Protein 3OOV (pdb70)

Organism: Geobacter sulfurreducens (strain ATCC 51573 / DSM 12127 / PCA) (NCBI:txid243231)

Secondary structure (DSSP, 8-state):
-HHHHHHH---HHHHHHHHHHIIIIIT--SEEEE---TTSSEEE--EEES-SS---TT-EEESSGGGHHHHHHHHHT------GGGS-GGGS--TTGGG-GGG--SS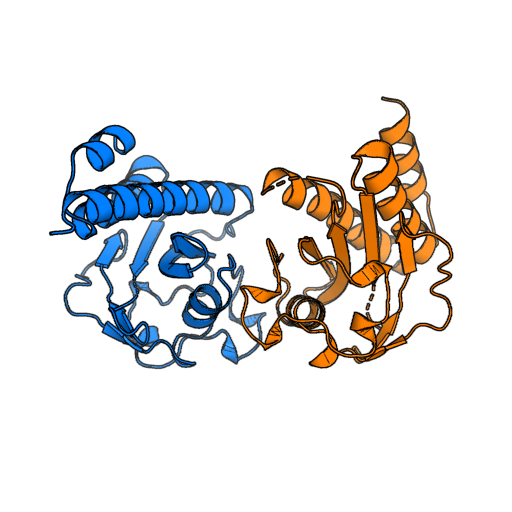-EEEEEEETTEEEEEEEEE-TTSSS---HHHHHHHHHHHHHHHHHHHHHHHHH--/-HHHHHHHHHHHH---HHHHHHHHHHIIIIIT--SEEEE---TTSSEEE--EEET--S---TT-EEE-SGGGHHHHHHHHH-------GGGS-TTTS--TTGGG-GGG--SS-EEEEEEETTEEEEEEEEE-S---HHHHHHHHHHHHHHHHHHHHHHH-

Foldseek 3Di:
DLLVVLVVDLDLLVNVQSLQCCCCVPVPFQWKWKWADPVRQKIQTRYIPNDPPDDSPPPIGGLDLLQQVQNVCQVVQDKDAQFQVVDDPSNDHHPPQCVDPSNPARAWIKGFLDAPRHGPIIIITHNRVDNDHDDPVNVVVSVVSSVSSRVSVVVSCVVPPD/DVLLVVLVVCLVPDLDLLVNVQSLQVCCCVVVNFQWKWKWADPVRQWIFTSDTHNDPPDDRPPDIDGLDLLQQVQNVCQVPQDKDADFQVVDDPSRDRHPPQCVDPSNPARDWIWGFLDDPRGRRMIITTHRSPDDDVSNVVSNVSSPSSNVSVVVSVVD

Sequence (322 aa):
QISSRIQKSIDVDEVLRLCAEGLHDVLGYERVNILADTARTSLSFVAAVGTADFNPAGVVLPLDQRGGVITKCFTDRQVYIDDVSAYPTDFRLQSPYDAIRALRSKSFVICPIVVKGEAIGVFAVDNRSSRRSLNDTDVDTIKLFADQASSAIVRINLLKAISNAFHQISSRIQKSIDVDEVLRLCAEGLHDVLGYERVNILADTARTSLSFVAAVGTADFNPAGVVLPLDQRGGVITKCFTDRQVYIDDVSAYPTDFRLQSPYDAIRALRSKSFVICPIVVKGEAIGVFAVDNRSSNDTDVDTIKLFADQASSAIVRINLL

InterPro domains:
  IPR003018 GAF domain [PF01590] (134-278)
  IPR003018 GAF domain [SM00065] (134-288)
  IPR004089 Methyl-accepting chemotaxis protein (MCP) signalling domain [PF00015] (395-577)
  IPR004089 Methyl-accepting chemotaxis protein (MCP) signalling domain [PS50111] (339-575)
  IPR004089 Methyl-accepting chemotaxis protein (MCP) signalling domain [SM00283] (349-610)
  IPR029016 GAF-like domain superfamily [G3DSA:3.30.450.40] (120-287)

Structure (mmCIF, N/CA/C/O backbone):
data_3OOV
#
_entry.id   3OOV
#
_cell.length_a   60.132
_cell.length_b   60.132
_cell.length_c   363.131
_cell.angle_alpha   90.00
_cell.angle_beta   90.00
_cell.angle_gamma   120.00
#
_symmetry.space_group_name_H-M   'P 61 2 2'
#
loop_
_entity.id
_entity.type
_entity.pdbx_description
1 polymer 'Methyl-accepting chemotaxis protein, putative'
2 non-polymer GLYCEROL
3 water water
#
loop_
_atom_site.group_PDB
_atom_site.id
_atom_site.type_symbol
_atom_site.label_atom_id
_atom_site.label_alt_id
_atom_site.label_comp_id
_atom_site.label_asym_id
_atom_site.label_entity_id
_atom_site.label_seq_id
_atom_site.pdbx_PDB_ins_code
_atom_site.Cartn_x
_atom_site.Cartn_y
_atom_site.Cartn_z
_atom_site.occupancy
_atom_site.B_iso_or_equiv
_atom_site.auth_seq_id
_atom_site.auth_comp_id
_atom_site.auth_asym_id
_atom_site.auth_atom_id
_atom_site.pdbx_PDB_model_num
ATOM 1 N N . GLN A 1 6 ? 16.151 18.550 13.075 1.00 60.76 3 GLN A N 1
ATOM 2 C CA . GLN A 1 6 ? 16.931 18.336 11.815 1.00 60.01 3 GLN A CA 1
ATOM 3 C C . GLN A 1 6 ? 16.274 19.135 10.662 1.00 59.82 3 GLN A C 1
ATOM 4 O O . GLN A 1 6 ? 16.594 18.980 9.472 1.00 60.13 3 GLN A O 1
ATOM 10 N N . ILE A 1 7 ? 15.375 20.038 11.030 1.00 58.99 4 ILE A N 1
ATOM 11 C CA . ILE A 1 7 ? 14.510 20.690 10.043 1.00 57.91 4 ILE A CA 1
ATOM 12 C C . ILE A 1 7 ? 15.108 21.891 9.277 1.00 56.49 4 ILE A C 1
ATOM 13 O O . ILE A 1 7 ? 14.530 22.317 8.281 1.00 56.42 4 ILE A O 1
ATOM 18 N N . SER A 1 8 ? 16.217 22.464 9.740 1.00 54.65 5 SER A N 1
ATOM 19 C CA . SER A 1 8 ? 16.853 23.542 8.972 1.00 53.02 5 SER A CA 1
ATOM 20 C C . SER A 1 8 ? 17.462 22.892 7.726 1.00 52.13 5 SER A C 1
ATOM 21 O O . SER A 1 8 ? 17.432 23.446 6.594 1.00 51.53 5 SER A O 1
ATOM 24 N N . SER A 1 9 ? 17.980 21.689 7.968 1.00 50.40 6 SER A N 1
ATOM 25 C CA . SER A 1 9 ? 18.530 20.824 6.945 1.00 48.94 6 SER A CA 1
ATOM 26 C C . SER A 1 9 ? 17.463 20.411 5.891 1.00 46.69 6 SER A C 1
ATOM 27 O O . SER A 1 9 ? 17.730 20.449 4.688 1.00 47.29 6 SER A O 1
ATOM 30 N N . ARG A 1 10 ? 16.270 20.048 6.335 1.00 43.44 7 ARG A N 1
ATOM 31 C CA . ARG A 1 10 ? 15.226 19.586 5.414 1.00 41.55 7 ARG A CA 1
ATOM 32 C C . ARG A 1 10 ? 14.551 20.707 4.606 1.00 38.54 7 ARG A C 1
ATOM 33 O O . ARG A 1 10 ? 14.081 20.499 3.494 1.00 35.93 7 ARG A O 1
ATOM 41 N N . ILE A 1 11 ? 14.522 21.898 5.193 1.00 36.59 8 ILE A N 1
ATOM 42 C CA . ILE A 1 11 ? 13.983 23.074 4.524 1.00 35.14 8 ILE A CA 1
ATOM 43 C C . ILE A 1 11 ? 14.852 23.281 3.272 1.00 34.43 8 ILE A C 1
ATOM 44 O O . ILE A 1 11 ? 14.365 23.269 2.138 1.00 32.71 8 ILE A O 1
ATOM 49 N N . GLN A 1 12 ? 16.149 23.390 3.543 1.00 34.82 9 GLN A N 1
ATOM 50 C CA . GLN A 1 12 ? 17.241 23.492 2.607 1.00 35.65 9 GLN 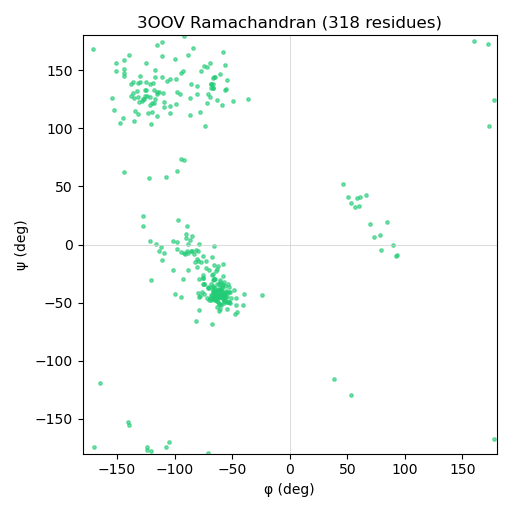A CA 1
ATOM 51 C C . GLN A 1 12 ? 17.069 22.590 1.379 1.00 34.16 9 GLN A C 1
ATOM 52 O O . GLN A 1 12 ? 17.265 23.020 0.247 1.00 33.19 9 GLN A O 1
ATOM 58 N N . LYS A 1 13 ? 16.629 21.361 1.612 1.00 33.22 10 LYS A N 1
ATOM 59 C CA . LYS A 1 13 ? 16.485 20.337 0.552 1.00 32.24 10 LYS A CA 1
ATOM 60 C C . LYS A 1 13 ? 15.231 20.477 -0.297 1.00 30.44 10 LYS A C 1
ATOM 61 O O . LYS A 1 13 ? 15.113 19.865 -1.347 1.00 30.59 10 LYS A O 1
ATOM 67 N N . SER A 1 14 ? 14.276 21.285 0.145 1.00 28.94 11 SER A N 1
ATOM 68 C CA . SER A 1 14 ? 13.007 21.399 -0.573 1.00 27.77 11 SER A CA 1
ATOM 69 C C . SER A 1 14 ? 13.010 22.545 -1.584 1.00 26.53 11 SER A C 1
ATOM 70 O O . SER A 1 14 ? 13.663 23.557 -1.366 1.00 27.66 11 SER A O 1
ATOM 73 N N . ILE A 1 15 ? 12.256 22.375 -2.654 1.00 25.62 12 ILE A N 1
ATOM 74 C CA . ILE A 1 15 ? 12.038 23.417 -3.646 1.00 26.99 12 ILE A CA 1
ATOM 75 C C . ILE A 1 15 ? 10.490 23.599 -3.861 1.00 27.95 12 ILE A C 1
ATOM 76 O O . ILE A 1 15 ? 10.039 24.063 -4.904 1.00 27.84 12 ILE A O 1
ATOM 81 N N . ASP A 1 16 ? 9.707 23.226 -2.832 1.00 28.21 13 ASP A N 1
ATOM 82 C CA . ASP A 1 16 ? 8.242 23.387 -2.798 1.00 28.52 13 ASP A CA 1
ATOM 83 C C . ASP A 1 16 ? 7.913 24.297 -1.565 1.00 26.94 13 ASP A C 1
ATOM 84 O O . ASP A 1 16 ? 7.969 23.840 -0.387 1.00 26.82 13 ASP A O 1
ATOM 89 N N . VAL A 1 17 ? 7.595 25.565 -1.844 1.00 24.71 14 VAL A N 1
ATOM 90 C CA . VAL A 1 17 ? 7.223 26.573 -0.823 1.00 21.55 14 VAL A CA 1
ATOM 91 C C . VAL A 1 17 ? 6.303 26.006 0.299 1.00 21.44 14 VAL A C 1
ATOM 92 O O . VAL A 1 17 ? 6.644 26.086 1.472 1.00 21.07 14 VAL A O 1
ATOM 96 N N . ASP A 1 18 ? 5.220 25.363 -0.071 1.00 20.58 15 ASP A N 1
ATOM 97 C CA . ASP A 1 18 ? 4.259 24.871 0.897 1.00 22.51 15 ASP A CA 1
ATOM 98 C C . ASP A 1 18 ? 4.863 23.802 1.770 1.00 23.99 15 ASP A C 1
ATOM 99 O O . ASP A 1 18 ? 4.566 23.716 2.992 1.00 23.98 15 ASP A O 1
ATOM 104 N N . GLU A 1 19 ? 5.710 22.959 1.156 1.00 24.44 16 GLU A N 1
ATOM 105 C CA . GLU A 1 19 ? 6.415 21.954 1.937 1.00 25.47 16 GLU A CA 1
ATOM 106 C C . GLU A 1 19 ? 7.337 22.607 2.984 1.00 24.00 16 GLU A C 1
ATOM 107 O O . GLU A 1 19 ? 7.444 22.136 4.113 1.00 23.76 16 GLU A O 1
ATOM 113 N N . VAL A 1 20 ? 7.992 23.695 2.601 1.00 22.68 17 VAL A N 1
ATOM 114 C CA . VAL A 1 20 ? 8.885 24.389 3.488 1.00 22.49 17 VAL A CA 1
ATOM 115 C C . VAL A 1 20 ? 8.081 25.003 4.646 1.00 22.56 17 VAL A C 1
ATOM 116 O O . VAL A 1 20 ? 8.564 25.075 5.771 1.00 23.82 17 VAL A O 1
ATOM 120 N N . LEU A 1 21 ? 6.878 25.469 4.339 1.00 21.55 18 LEU A N 1
ATOM 121 C CA . LEU A 1 21 ? 5.994 26.055 5.321 1.00 21.92 18 LEU A CA 1
ATOM 122 C C . LEU A 1 21 ? 5.512 24.932 6.262 1.00 22.14 18 LEU A C 1
ATOM 123 O O . LEU A 1 21 ? 5.607 25.088 7.473 1.00 20.51 18 LEU A O 1
ATOM 128 N N . ARG A 1 22 ? 5.110 23.795 5.698 1.00 22.05 19 ARG A N 1
ATOM 129 C CA . ARG A 1 22 ? 4.707 22.692 6.536 1.00 25.51 19 ARG A CA 1
ATOM 130 C C . ARG A 1 22 ? 5.816 22.253 7.525 1.00 25.75 19 ARG A C 1
ATOM 131 O O . ARG A 1 22 ? 5.564 22.106 8.731 1.00 26.01 19 ARG A O 1
ATOM 139 N N . LEU A 1 23 ? 7.040 22.166 7.039 1.00 26.31 20 LEU A N 1
ATOM 140 C CA . LEU A 1 23 ? 8.208 21.808 7.857 1.00 26.00 20 LEU A CA 1
ATOM 141 C C . LEU A 1 23 ? 8.561 22.847 8.892 1.00 25.62 20 LEU A C 1
ATOM 142 O O . LEU A 1 23 ? 8.983 22.499 10.025 1.00 25.74 20 LEU A O 1
ATOM 147 N N . CYS A 1 24 ? 8.425 24.128 8.534 1.00 23.66 21 CYS A N 1
ATOM 148 C CA . CYS A 1 24 ? 8.516 25.154 9.557 1.00 22.88 21 CYS A CA 1
ATOM 149 C C . CYS A 1 24 ? 7.494 24.951 10.692 1.00 21.48 21 CYS A C 1
ATOM 150 O O . CYS A 1 24 ? 7.815 25.189 11.870 1.00 21.59 21 CYS A O 1
ATOM 153 N N . ALA A 1 25 ? 6.275 24.593 10.338 1.00 19.03 22 ALA A N 1
ATOM 154 C CA . ALA A 1 25 ? 5.214 24.499 11.310 1.00 21.07 22 ALA A CA 1
ATOM 155 C C . ALA A 1 25 ? 5.466 23.213 12.140 1.00 22.68 22 ALA A C 1
ATOM 156 O O . ALA A 1 25 ? 5.399 23.224 13.376 1.00 22.53 22 ALA A O 1
ATOM 158 N N . GLU A 1 26 ? 5.834 22.122 11.458 1.00 24.65 23 GLU A N 1
ATOM 159 C CA . GLU A 1 26 ? 6.352 20.914 12.133 1.00 26.01 23 GLU A CA 1
ATOM 160 C C . GLU A 1 26 ? 7.392 21.190 13.157 1.00 25.08 23 GLU A C 1
ATOM 161 O O . GLU A 1 26 ? 7.215 20.802 14.311 1.00 26.37 23 GLU A O 1
ATOM 167 N N . GLY A 1 27 ? 8.426 21.933 12.792 1.00 24.66 24 GLY A N 1
ATOM 168 C CA . GLY A 1 27 ? 9.539 22.173 13.703 1.00 23.46 24 GLY A CA 1
ATOM 169 C C . GLY A 1 27 ? 9.103 22.938 14.934 1.00 24.10 24 GLY A C 1
ATOM 170 O O . GLY A 1 27 ? 9.495 22.580 16.084 1.00 24.33 24 GLY A O 1
ATOM 171 N N . LEU A 1 28 ? 8.296 23.984 14.723 1.00 21.49 25 LEU A N 1
ATOM 172 C CA . LEU A 1 28 ? 7.856 24.833 15.824 1.00 21.69 25 LEU A CA 1
ATOM 173 C C . LEU A 1 28 ? 7.027 24.014 16.781 1.00 22.07 25 LEU A C 1
ATOM 174 O O . LEU A 1 28 ? 7.133 24.239 17.976 1.00 22.44 25 LEU A O 1
ATOM 179 N N . HIS A 1 29 ? 6.193 23.125 16.233 1.00 21.50 26 HIS A N 1
ATOM 180 C CA . HIS A 1 29 ? 5.215 22.362 16.995 1.00 22.86 26 HIS A CA 1
ATOM 181 C C . HIS A 1 29 ? 5.899 21.149 17.652 1.00 23.63 26 HIS A C 1
ATOM 182 O O . HIS A 1 29 ? 5.987 21.099 18.885 1.00 22.95 26 HIS A O 1
ATOM 189 N N . ASP A 1 30 ? 6.375 20.217 16.812 1.00 23.69 27 ASP A N 1
ATOM 190 C CA . ASP A 1 30 ? 7.003 18.953 17.231 1.00 25.49 27 ASP A CA 1
ATOM 191 C C . ASP A 1 30 ? 8.274 19.120 18.026 1.00 25.27 27 ASP A C 1
ATOM 192 O O . ASP A 1 30 ? 8.505 18.376 18.948 1.00 26.41 27 ASP A O 1
ATOM 197 N N . VAL A 1 31 ? 9.116 20.071 17.657 1.00 25.75 28 VAL A N 1
ATOM 198 C CA . VAL A 1 31 ? 10.410 20.211 18.303 1.00 25.49 28 VAL A CA 1
ATOM 199 C C . VAL A 1 31 ? 10.337 21.204 19.422 1.00 26.01 28 VAL A C 1
ATOM 200 O O . VAL A 1 31 ? 10.808 20.942 20.516 1.00 28.22 28 VAL A O 1
ATOM 204 N N . LEU A 1 32 ? 9.707 22.344 19.194 1.00 25.77 29 LEU A N 1
ATOM 205 C CA . LEU A 1 32 ? 9.719 23.416 20.206 1.00 24.54 29 LEU A CA 1
ATOM 206 C C . LEU A 1 32 ? 8.451 23.408 21.053 1.00 23.01 29 LEU A C 1
ATOM 207 O O . LEU A 1 32 ? 8.295 24.215 21.965 1.00 24.42 29 LEU A O 1
ATOM 212 N N . GLY A 1 33 ? 7.518 22.546 20.756 1.00 21.12 30 GLY A N 1
ATOM 213 C CA . GLY A 1 33 ? 6.379 22.458 21.688 1.00 20.89 30 GLY A CA 1
ATOM 214 C C . GLY A 1 33 ? 5.308 23.552 21.594 1.00 20.96 30 GLY A C 1
ATOM 215 O O . GLY A 1 33 ? 4.375 23.552 22.430 1.00 21.73 30 GLY A O 1
ATOM 216 N N . TYR A 1 34 ? 5.352 24.448 20.583 1.00 17.89 31 TYR A N 1
ATOM 217 C CA . TYR A 1 34 ? 4.149 25.362 20.380 1.00 15.59 31 TYR A CA 1
ATOM 218 C C . TYR A 1 34 ? 2.990 24.536 19.948 1.00 15.10 31 TYR A C 1
ATOM 219 O O . TYR A 1 34 ? 3.110 23.704 19.040 1.00 15.72 31 TYR A O 1
ATOM 228 N N . GLU A 1 35 ? 1.849 24.795 20.545 1.00 13.73 32 GLU A N 1
ATOM 229 C CA . GLU A 1 35 ? 0.715 23.910 20.452 1.00 14.23 32 GLU A CA 1
ATOM 230 C C . GLU A 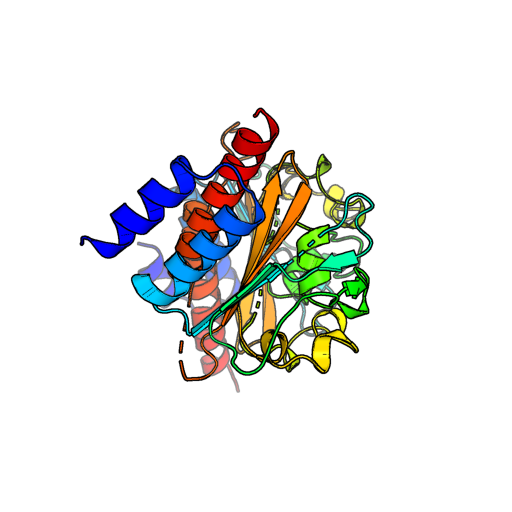1 35 ? -0.024 24.052 19.084 1.00 14.24 32 GLU A C 1
ATOM 231 O O . GLU A 1 35 ? -0.394 23.063 18.495 1.00 15.73 32 GLU A O 1
ATOM 237 N N . ARG A 1 36 ? -0.255 25.280 18.608 1.00 12.21 33 ARG A N 1
ATOM 238 C CA . ARG A 1 36 ? -0.925 25.537 17.347 1.00 12.94 33 ARG A CA 1
ATOM 239 C C . ARG A 1 36 ? -0.070 26.477 16.501 1.00 12.44 33 ARG A C 1
ATOM 240 O O . ARG A 1 36 ? 0.349 27.533 16.978 1.00 14.36 33 ARG A O 1
ATOM 248 N N . VAL A 1 37 ? 0.246 26.058 15.286 1.00 12.29 34 VAL A N 1
ATOM 249 C CA . VAL A 1 37 ? 1.099 26.811 14.392 1.00 12.48 34 VAL A CA 1
ATOM 250 C C . VAL A 1 37 ? 0.379 26.840 13.066 1.00 12.81 34 VAL A C 1
ATOM 251 O O . VAL A 1 37 ? 0.166 25.786 12.419 1.00 12.90 34 VAL A O 1
ATOM 255 N N . ASN A 1 38 ? -0.042 28.046 12.734 1.00 10.54 35 ASN A N 1
ATOM 256 C CA . ASN A 1 38 ? -0.847 28.293 11.543 1.00 12.66 35 ASN A CA 1
ATOM 257 C C . ASN A 1 38 ? -0.030 29.168 10.581 1.00 12.83 35 ASN A C 1
ATOM 258 O O . ASN A 1 38 ? 0.628 30.163 10.996 1.00 14.69 35 ASN A O 1
ATOM 263 N N . ILE A 1 39 ? 0.022 28.753 9.326 1.00 12.31 36 ILE A N 1
ATOM 264 C CA . ILE A 1 39 ? 0.740 29.562 8.330 1.00 12.17 36 ILE A CA 1
ATOM 265 C C . ILE A 1 39 ? -0.148 29.834 7.114 1.00 12.87 36 ILE A C 1
ATOM 266 O O . ILE A 1 39 ? -0.673 28.908 6.507 1.00 12.44 36 ILE A O 1
ATOM 271 N N . LEU A 1 40 ? -0.334 31.114 6.802 1.00 12.73 37 LEU A N 1
ATOM 272 C CA . LEU A 1 40 ? -1.214 31.567 5.727 1.00 13.35 37 LEU A CA 1
ATOM 273 C C . LEU A 1 40 ? -0.397 32.423 4.785 1.00 14.11 37 LEU A C 1
ATOM 274 O O . LEU A 1 40 ? 0.433 33.233 5.258 1.00 15.51 37 LEU A O 1
ATOM 287 N N . ALA A 1 42 ? -0.406 35.021 1.311 1.00 12.16 39 ALA A N 1
ATOM 288 C CA . ALA A 1 42 ? -1.227 35.902 0.444 1.00 13.10 39 ALA A CA 1
ATOM 289 C C . ALA A 1 42 ? -1.292 35.365 -0.987 1.00 13.33 39 ALA A C 1
ATOM 290 O O . ALA A 1 42 ? -0.291 34.774 -1.498 1.00 12.75 39 ALA A O 1
ATOM 292 N N . ASP A 1 43 ? -2.422 35.524 -1.648 1.00 14.87 40 ASP A N 1
ATOM 293 C CA . ASP A 1 43 ? -2.438 35.206 -3.104 1.00 15.66 40 ASP A CA 1
ATOM 294 C C . ASP A 1 43 ? -1.632 36.297 -3.849 1.00 17.7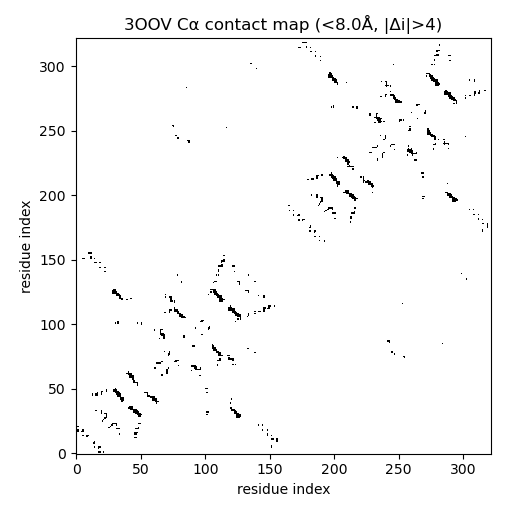0 40 ASP A C 1
ATOM 295 O O . ASP A 1 43 ? -1.067 37.234 -3.201 1.00 16.64 40 ASP A O 1
ATOM 300 N N . THR A 1 44 ? -1.566 36.159 -5.183 1.00 17.58 41 THR A N 1
ATOM 301 C CA . THR A 1 44 ? -0.750 37.040 -5.982 1.00 18.41 41 THR A CA 1
ATOM 302 C C . THR A 1 44 ? -1.264 38.484 -5.970 1.00 17.93 41 THR A C 1
ATOM 303 O O . THR A 1 44 ? -0.479 39.395 -5.981 1.00 20.90 41 THR A O 1
ATOM 307 N N . ALA A 1 45 ? -2.552 38.670 -5.839 1.00 18.25 42 ALA A N 1
ATOM 308 C CA . ALA A 1 45 ? -3.133 39.993 -5.739 1.00 19.65 42 ALA A CA 1
ATOM 309 C C . ALA A 1 45 ? -3.007 40.542 -4.322 1.00 19.73 42 ALA A C 1
ATOM 310 O O . ALA A 1 45 ? -3.283 41.720 -4.109 1.00 19.41 42 ALA A O 1
ATOM 312 N N . ARG A 1 46 ? -2.649 39.685 -3.357 1.00 18.93 43 ARG A N 1
ATOM 313 C CA . ARG A 1 46 ? -2.511 40.120 -1.963 1.00 19.77 43 ARG A CA 1
ATOM 314 C C . ARG A 1 46 ? -3.795 40.684 -1.383 1.00 18.92 43 ARG A C 1
ATOM 315 O O . ARG A 1 46 ? -3.771 41.582 -0.565 1.00 20.05 43 ARG A O 1
ATOM 323 N N . THR A 1 47 ? -4.917 40.163 -1.810 1.00 19.73 44 THR A N 1
ATOM 324 C CA . THR A 1 47 ? -6.185 40.499 -1.184 1.00 20.34 44 THR A CA 1
ATOM 325 C C . THR A 1 47 ? -6.845 39.310 -0.540 1.00 19.86 44 THR A C 1
ATOM 326 O O . THR A 1 47 ? -7.961 39.423 -0.042 1.00 19.52 44 THR A O 1
ATOM 330 N N . SER A 1 48 ? -6.208 38.141 -0.607 1.00 18.65 45 SER A N 1
ATOM 331 C CA . SER A 1 48 ? -6.636 37.011 0.234 1.00 17.77 45 SER A CA 1
ATOM 332 C C . SER A 1 48 ? -5.439 36.270 0.785 1.00 16.14 45 SER A C 1
ATOM 333 O O . SER A 1 48 ? -4.357 36.279 0.187 1.00 14.98 45 SER A O 1
ATOM 336 N N . LEU A 1 49 ? -5.693 35.463 1.812 1.00 15.50 46 LEU A N 1
ATOM 337 C CA . LEU A 1 49 ? -4.714 34.541 2.365 1.00 13.69 46 LEU A CA 1
ATOM 338 C C . LEU A 1 49 ? -5.151 33.086 2.179 1.00 13.89 46 LEU A C 1
ATOM 339 O O . LEU A 1 49 ? -6.229 32.721 2.606 1.00 11.99 46 LEU A O 1
ATOM 344 N N . SER A 1 50 ? -4.292 32.239 1.648 1.00 12.79 47 SER A N 1
ATOM 345 C CA . SER A 1 50 ? -4.665 30.886 1.633 1.00 15.50 47 SER A CA 1
ATOM 346 C C . SER A 1 50 ? -3.990 30.127 2.823 1.00 15.43 47 SER A C 1
ATOM 347 O O . SER A 1 50 ? -2.888 30.452 3.288 1.00 14.22 47 SER A O 1
ATOM 350 N N . PHE A 1 51 ? -4.733 29.205 3.402 1.00 14.94 48 PHE A N 1
ATOM 351 C CA . PHE A 1 51 ? -4.292 28.564 4.620 1.00 14.35 48 PHE A CA 1
ATOM 352 C C . PHE A 1 51 ? -3.409 27.380 4.184 1.00 14.25 48 PHE A C 1
ATOM 353 O O . PHE A 1 51 ? -3.911 26.444 3.626 1.00 14.30 48 PHE A O 1
ATOM 361 N N . VAL A 1 52 ? -2.115 27.431 4.442 1.00 15.12 49 VAL A N 1
ATOM 362 C CA . VAL A 1 52 ? -1.140 26.468 3.902 1.00 16.98 49 VAL A CA 1
ATOM 363 C C . VAL A 1 52 ? -0.729 25.355 4.880 1.00 18.14 49 VAL A C 1
ATOM 364 O O . VAL A 1 52 ? -0.631 24.160 4.500 1.00 18.67 49 VAL A O 1
ATOM 368 N N . ALA A 1 53 ? -0.491 25.735 6.138 1.00 17.88 50 ALA A N 1
ATOM 369 C CA . ALA A 1 53 ? -0.122 24.799 7.191 1.00 17.61 50 ALA A CA 1
ATOM 370 C C . ALA A 1 53 ? -0.878 25.107 8.464 1.00 19.29 50 ALA A C 1
ATOM 371 O O . ALA A 1 53 ? -1.131 26.264 8.803 1.00 18.97 50 ALA A O 1
ATOM 373 N N . ALA A 1 54 ? -1.301 24.031 9.134 1.00 20.54 51 ALA A N 1
ATOM 374 C CA . ALA A 1 54 ? -1.991 24.073 10.429 1.00 21.47 51 ALA A CA 1
ATOM 375 C C . ALA A 1 54 ? -1.489 22.861 11.146 1.00 22.55 51 ALA A C 1
ATOM 376 O O . ALA A 1 54 ? -1.721 21.732 10.729 1.00 26.19 51 ALA A O 1
ATOM 378 N N . VAL A 1 55 ? -0.681 23.069 12.141 1.00 21.87 52 VAL A N 1
ATOM 379 C CA . VAL A 1 55 ? -0.273 21.968 12.961 1.00 21.11 52 VAL A CA 1
ATOM 380 C C . VAL A 1 55 ? -0.939 22.198 14.343 1.00 19.07 52 VAL A C 1
ATOM 381 O O . VAL A 1 55 ? -1.159 23.370 14.792 1.00 17.78 52 VAL A O 1
ATOM 385 N N . GLY A 1 56 ? -1.336 21.104 14.982 1.00 17.05 53 GLY A N 1
ATOM 386 C CA . GLY A 1 56 ? -1.879 21.146 16.339 1.00 15.55 53 GLY A CA 1
ATOM 387 C C . GLY A 1 56 ? -3.387 21.252 16.427 1.00 15.23 53 GLY A C 1
ATOM 388 O O . GLY A 1 56 ? -3.956 21.141 17.527 1.00 15.11 53 GLY A O 1
ATOM 389 N N . THR A 1 57 ? -4.051 21.488 15.300 1.00 14.42 54 THR A N 1
ATOM 390 C CA . THR A 1 57 ? -5.516 21.555 15.301 1.00 15.74 54 THR A CA 1
ATOM 391 C C . THR A 1 57 ? -5.988 20.245 14.707 1.00 17.64 54 THR A C 1
ATOM 392 O O . THR A 1 57 ? -5.709 19.959 13.525 1.00 16.62 54 THR A O 1
ATOM 396 N N . ALA A 1 58 ? -6.646 19.428 15.538 1.00 19.07 55 ALA A N 1
ATOM 397 C CA . ALA A 1 58 ? -7.104 18.085 15.078 1.00 20.94 55 ALA A CA 1
ATOM 398 C C . ALA A 1 58 ? -8.276 18.218 14.111 1.00 20.82 55 ALA A C 1
ATOM 399 O O . ALA A 1 58 ? -9.091 19.153 14.239 1.00 22.84 55 ALA A O 1
ATOM 401 N N . ASP A 1 59 ? -8.418 17.239 13.225 1.00 22.01 56 ASP A N 1
ATOM 402 C CA . ASP A 1 59 ? -9.639 17.098 12.378 1.00 22.47 56 ASP A CA 1
ATOM 403 C C . ASP A 1 59 ? -9.737 18.308 11.399 1.00 22.37 56 ASP A C 1
ATOM 404 O O . ASP A 1 59 ? -10.811 18.886 11.180 1.00 22.11 56 ASP A O 1
ATOM 409 N N . PHE A 1 60 ? -8.606 18.681 10.825 1.00 22.09 57 PHE A N 1
ATOM 410 C CA . PHE A 1 60 ? -8.537 19.896 10.023 1.00 23.94 57 PHE A CA 1
ATOM 411 C C . PHE A 1 60 ? -7.431 19.782 9.014 1.00 23.34 57 PHE A C 1
ATOM 412 O O . PHE A 1 60 ? -6.289 19.477 9.314 1.00 24.20 57 PHE A O 1
ATOM 420 N N . ASN A 1 61 ? -7.824 20.001 7.798 1.00 23.79 58 ASN A N 1
ATOM 421 C CA . ASN A 1 61 ? -6.899 20.087 6.709 1.00 25.47 58 ASN A CA 1
ATOM 422 C C . ASN A 1 61 ? -7.186 21.479 6.171 1.00 24.07 58 ASN A C 1
ATOM 423 O O . ASN A 1 61 ? -8.354 21.751 5.806 1.00 22.85 58 ASN A O 1
ATOM 428 N N . PRO A 1 62 ? -6.158 22.350 6.176 1.00 22.74 59 PRO A N 1
ATOM 429 C CA . PRO A 1 62 ? -6.269 23.721 5.707 1.00 23.14 59 PRO A CA 1
ATOM 430 C C . PRO A 1 62 ? -6.378 23.862 4.148 1.00 23.39 59 PRO A C 1
ATOM 431 O O . PRO A 1 62 ? -6.800 24.902 3.686 1.00 23.04 59 PRO A O 1
ATOM 435 N N . ALA A 1 63 ? -6.075 22.825 3.379 1.00 23.93 60 ALA A N 1
ATOM 436 C CA . ALA A 1 63 ? -6.193 22.862 1.883 1.00 24.39 60 ALA A CA 1
ATOM 437 C C . ALA A 1 63 ? -7.532 23.385 1.364 1.00 23.47 60 ALA A C 1
ATOM 438 O O . ALA A 1 63 ? -8.590 22.864 1.708 1.00 22.98 60 ALA A O 1
ATOM 440 N N . GLY A 1 64 ? -7.466 24.429 0.541 1.00 22.28 61 GLY A N 1
ATOM 441 C CA . GLY A 1 64 ? -8.657 24.999 -0.032 1.00 20.36 61 GLY A CA 1
ATOM 442 C C . GLY A 1 64 ? -9.231 26.134 0.795 1.00 20.56 61 GLY A C 1
ATOM 443 O O . GLY A 1 64 ? -10.183 26.826 0.350 1.00 19.51 61 GLY A O 1
ATOM 444 N N . VAL A 1 65 ? -8.712 26.336 2.007 1.00 18.66 62 VAL A N 1
ATOM 445 C CA . VAL A 1 65 ? -9.256 27.403 2.788 1.00 17.61 62 VAL A CA 1
ATOM 446 C C . VAL A 1 65 ? -8.627 28.703 2.307 1.00 17.20 62 VAL A C 1
ATOM 447 O O . VAL A 1 65 ? -7.406 28.810 2.258 1.00 17.25 62 VAL A O 1
ATOM 451 N N . VAL A 1 66 ? -9.460 29.706 2.017 1.00 16.41 63 VAL A N 1
ATOM 452 C CA . VAL A 1 66 ? -8.957 31.010 1.544 1.00 16.75 63 VAL A CA 1
ATOM 453 C C . VAL A 1 66 ? -9.765 32.051 2.269 1.00 17.58 63 VAL A C 1
ATOM 454 O O . VAL A 1 66 ? -10.991 31.956 2.329 1.00 19.30 63 VAL A O 1
ATOM 458 N N . LEU A 1 67 ? -9.100 33.101 2.719 1.00 18.01 64 LEU A N 1
ATOM 459 C CA . LEU A 1 67 ? -9.694 34.014 3.681 1.00 17.83 64 LEU A CA 1
ATOM 460 C C . LEU A 1 67 ? -9.471 35.453 3.172 1.00 18.18 64 LEU A C 1
ATOM 461 O O . LEU A 1 67 ? -8.370 35.764 2.673 1.00 17.33 64 LEU A O 1
ATOM 466 N N . PRO A 1 68 ? -10.488 36.328 3.303 1.00 17.92 65 PRO A N 1
ATOM 467 C CA . PRO A 1 68 ? -10.250 37.759 2.867 1.00 18.78 65 PRO A CA 1
ATOM 468 C C . PRO A 1 68 ? -9.244 38.564 3.684 1.00 19.32 65 PRO A C 1
ATOM 469 O O . PRO A 1 68 ? -9.276 38.523 4.895 1.00 19.87 65 PRO A O 1
ATOM 473 N N . LEU A 1 69 ? -8.391 39.349 3.030 1.00 20.28 66 LEU A N 1
ATOM 474 C CA . LEU A 1 69 ? -7.482 40.237 3.735 1.00 20.80 66 LEU A CA 1
ATOM 475 C C . LEU A 1 69 ? -8.119 41.574 3.833 1.00 21.95 66 LEU A C 1
ATOM 476 O O . LEU A 1 69 ? -7.727 42.494 3.148 1.00 24.51 66 LEU A O 1
ATOM 481 N N . ASP A 1 70 ? -9.114 41.706 4.682 1.00 22.30 67 ASP A N 1
ATOM 482 C CA . ASP A 1 70 ? -9.700 42.969 4.897 1.00 21.46 67 ASP A CA 1
ATOM 483 C C . ASP A 1 70 ? -9.932 42.928 6.403 1.00 22.88 67 ASP A C 1
ATOM 484 O O . ASP A 1 70 ? -9.258 42.160 7.165 1.00 21.24 67 ASP A O 1
ATOM 489 N N . GLN A 1 71 ? -10.928 43.677 6.828 1.00 22.79 68 GLN A N 1
ATOM 490 C CA . GLN A 1 71 ? -11.114 43.930 8.237 1.00 23.53 68 GLN A CA 1
ATOM 491 C C . GLN A 1 71 ? -11.630 42.669 8.928 1.00 21.60 68 GLN A C 1
ATOM 492 O O . GLN A 1 71 ? -11.459 42.528 10.140 1.00 20.45 68 GLN A O 1
ATOM 498 N N . ARG A 1 72 ? -12.205 41.742 8.150 1.00 20.64 69 ARG A N 1
ATOM 499 C CA . ARG A 1 72 ? -12.747 40.502 8.732 1.00 18.62 69 ARG A CA 1
ATOM 500 C C . ARG A 1 72 ? -11.626 39.694 9.355 1.00 17.53 69 ARG A C 1
ATOM 501 O O . ARG A 1 72 ? -11.855 38.899 10.246 1.00 18.00 69 ARG A O 1
ATOM 509 N N . GLY A 1 73 ? -10.398 39.940 8.940 1.00 16.27 70 GLY A N 1
ATOM 510 C CA . GLY A 1 73 ? -9.283 39.173 9.462 1.00 16.36 70 GLY A CA 1
ATOM 511 C C . GLY A 1 73 ? -8.724 39.847 10.686 1.00 16.92 70 GLY A C 1
ATOM 512 O O . GLY A 1 73 ? -7.658 39.451 11.156 1.00 18.08 70 GLY A O 1
ATOM 513 N N . GLY A 1 74 ? -9.413 40.873 11.196 1.00 16.54 71 GLY A N 1
ATOM 514 C CA . GLY A 1 74 ? -8.951 41.593 12.400 1.00 15.41 71 GLY A CA 1
ATOM 515 C C . GLY A 1 74 ? -7.423 41.785 12.456 1.00 15.80 71 GLY A C 1
ATOM 516 O O . GLY A 1 74 ? -6.816 42.509 11.640 1.00 15.34 71 GLY A O 1
ATOM 517 N N . VAL A 1 75 ? -6.794 41.178 13.450 1.00 15.45 72 VAL A N 1
ATOM 518 C CA . VAL A 1 75 ? -5.415 41.454 13.719 1.00 16.20 72 VAL A CA 1
ATOM 519 C C . VAL A 1 75 ? -4.490 40.682 12.769 1.00 15.63 72 VAL A C 1
ATOM 520 O O . VAL A 1 75 ? -3.331 40.986 12.641 1.00 15.67 72 VAL A O 1
ATOM 524 N N . ILE A 1 76 ? -4.986 39.620 12.138 1.00 16.08 73 ILE A N 1
ATOM 525 C CA . ILE A 1 76 ? -4.181 38.972 11.126 1.00 15.88 73 ILE A CA 1
ATOM 526 C C . ILE A 1 76 ? -3.952 39.906 9.939 1.00 15.23 73 ILE A C 1
ATOM 527 O O . ILE A 1 76 ? -2.834 40.065 9.456 1.00 14.65 73 ILE A O 1
ATOM 532 N N . THR A 1 77 ? -5.021 40.512 9.469 1.00 15.45 74 THR A N 1
ATOM 533 C CA . THR A 1 77 ? -4.881 41.532 8.429 1.00 16.60 74 THR A CA 1
ATOM 534 C C . THR A 1 77 ? -3.963 42.688 8.862 1.00 15.86 74 THR A C 1
ATOM 535 O O . THR A 1 77 ? -3.163 43.203 8.042 1.00 16.33 74 THR A O 1
ATOM 539 N N . LYS A 1 78 ? -4.083 43.127 10.118 1.00 15.51 75 LYS A N 1
ATOM 540 C CA . LYS A 1 78 ? -3.196 44.238 10.573 1.00 16.06 75 LYS A CA 1
ATOM 541 C C . LYS A 1 78 ? -1.784 43.841 10.595 1.00 16.12 75 LYS A C 1
ATOM 542 O O . LYS A 1 78 ? -0.915 44.667 10.230 1.00 16.96 75 LYS A O 1
ATOM 548 N N . CYS A 1 79 ? -1.500 42.607 11.073 1.00 15.07 76 CYS A N 1
ATOM 549 C CA . CYS A 1 79 ? -0.128 42.094 11.001 1.00 15.27 76 CYS A CA 1
ATOM 550 C C . CYS A 1 79 ? 0.434 42.176 9.554 1.00 15.51 76 CYS A C 1
ATOM 551 O O . CYS A 1 79 ? 1.606 42.609 9.307 1.00 13.90 76 CYS A O 1
ATOM 554 N N . PHE A 1 80 ? -0.369 41.666 8.620 1.00 14.90 77 PHE A N 1
ATOM 555 C CA . PHE A 1 80 ? 0.051 41.566 7.220 1.00 15.57 77 PHE A CA 1
ATOM 556 C C . PHE A 1 80 ? 0.313 43.002 6.647 1.00 16.95 77 PHE A C 1
ATOM 557 O O . PHE A 1 80 ? 1.375 43.255 6.059 1.00 15.11 77 PHE A O 1
ATOM 565 N N . THR A 1 81 ? -0.642 43.908 6.859 1.00 17.01 78 THR A N 1
ATOM 566 C CA . THR A 1 81 ? -0.552 45.297 6.359 1.00 19.50 78 THR A CA 1
ATOM 567 C C . THR A 1 81 ? 0.635 46.097 6.968 1.00 19.27 78 THR A C 1
ATOM 568 O O . THR A 1 81 ? 1.371 46.780 6.267 1.00 19.78 78 THR A O 1
ATOM 572 N N . ASP A 1 82 ? 0.848 45.977 8.274 1.00 18.51 79 ASP A N 1
ATOM 573 C CA . ASP A 1 82 ? 1.826 46.795 8.994 1.00 17.75 79 ASP A CA 1
ATOM 574 C C . ASP A 1 82 ? 3.176 46.105 9.120 1.00 16.16 79 ASP A C 1
ATOM 575 O O . ASP A 1 82 ? 4.124 46.668 9.685 1.00 14.84 79 ASP A O 1
ATOM 580 N N . ARG A 1 83 ? 3.254 44.836 8.704 1.00 17.87 80 ARG A N 1
ATOM 581 C CA . ARG A 1 83 ? 4.491 44.003 8.876 1.00 18.88 80 ARG A CA 1
ATOM 582 C C . ARG A 1 83 ? 4.972 44.067 10.325 1.00 18.58 80 ARG A C 1
ATOM 583 O O . ARG A 1 83 ? 6.150 44.178 10.613 1.00 20.45 80 ARG A O 1
ATOM 591 N N . GLN A 1 84 ? 4.044 44.014 11.251 1.00 19.31 81 GLN A N 1
ATOM 592 C CA . GLN A 1 84 ? 4.394 44.108 12.646 1.00 20.75 81 GLN A CA 1
ATOM 593 C C . GLN A 1 84 ? 3.954 42.805 13.371 1.00 18.86 81 GLN A C 1
ATOM 594 O O . GLN A 1 84 ? 2.889 42.266 13.076 1.00 19.17 81 GLN A O 1
ATOM 600 N N . VAL A 1 85 ? 4.806 42.304 14.267 1.00 19.12 82 VAL A N 1
ATOM 601 C CA . VAL A 1 85 ? 4.443 41.248 15.244 1.00 18.75 82 VAL A CA 1
ATOM 602 C C . VAL A 1 85 ? 3.372 41.812 16.148 1.00 18.56 82 VAL A C 1
ATOM 603 O O . VAL A 1 85 ? 3.562 42.921 16.742 1.00 19.30 82 VAL A O 1
ATOM 607 N N . TYR A 1 86 ? 2.239 41.109 16.215 1.00 16.69 83 TYR A N 1
ATOM 608 C CA . TYR A 1 86 ? 1.168 41.436 17.169 1.00 16.14 83 TYR A CA 1
ATOM 609 C C . TYR A 1 86 ? 1.166 40.366 18.239 1.00 17.36 83 TYR A C 1
ATOM 610 O O . TYR A 1 86 ? 0.955 39.194 17.943 1.00 15.87 83 TYR A O 1
ATOM 627 N N . ILE A 1 88 ? -0.746 39.160 21.317 1.00 17.17 85 ILE A N 1
ATOM 628 C CA . ILE A 1 88 ? -2.073 39.442 21.831 1.00 18.10 85 ILE A CA 1
ATOM 629 C C . ILE A 1 88 ? -2.311 38.496 23.016 1.00 19.36 85 ILE A C 1
ATOM 630 O O . ILE A 1 88 ? -2.573 37.309 22.844 1.00 18.83 85 ILE A O 1
ATOM 635 N N . ASP A 1 89 ? -2.181 39.027 24.224 1.00 20.93 86 ASP A N 1
ATOM 636 C CA . ASP A 1 89 ? -2.220 38.153 25.408 1.00 21.10 86 ASP A CA 1
ATOM 637 C C . ASP A 1 89 ? -3.656 37.721 25.701 1.00 19.95 86 ASP A C 1
ATOM 638 O O . ASP A 1 89 ? -3.890 36.605 26.165 1.00 19.63 86 ASP A O 1
ATOM 643 N N . ASP A 1 90 ? -4.600 38.607 25.420 1.00 18.55 87 ASP A N 1
ATOM 644 C CA . ASP A 1 90 ? -6.005 38.294 25.538 1.00 18.21 87 ASP A CA 1
ATOM 645 C C . ASP A 1 90 ? -6.754 39.181 24.566 1.00 18.81 87 ASP A C 1
ATOM 646 O O . ASP A 1 90 ? -6.803 40.389 24.745 1.00 17.84 87 ASP A O 1
ATOM 651 N N . VAL A 1 91 ? -7.403 38.594 23.569 1.00 19.73 88 VAL A N 1
ATOM 652 C CA . VAL A 1 91 ? -8.037 39.463 22.577 1.00 20.37 88 VAL A CA 1
ATOM 653 C C . VAL A 1 91 ? -9.059 40.435 23.149 1.00 21.03 88 VAL A C 1
ATOM 654 O O . VAL A 1 91 ? -9.252 41.498 22.588 1.00 21.25 88 VAL A O 1
ATOM 658 N N . SER A 1 92 ? -9.704 40.119 24.274 1.00 21.98 89 SER A N 1
ATOM 659 C CA . SER A 1 92 ? -10.794 40.995 24.770 1.00 22.60 89 SER A CA 1
ATOM 660 C C . SER A 1 92 ? -10.252 42.305 25.431 1.00 22.46 89 SER A C 1
ATOM 661 O O . SER A 1 92 ? -11.015 43.201 25.692 1.00 22.68 89 SER A O 1
ATOM 664 N N . ALA A 1 93 ? -8.952 42.411 25.664 1.00 21.45 90 ALA A N 1
ATOM 665 C CA . ALA A 1 93 ? -8.360 43.632 26.202 1.00 22.75 90 ALA A CA 1
ATOM 666 C C . ALA A 1 93 ? -7.949 44.632 25.091 1.00 23.64 90 ALA A C 1
ATOM 667 O O . ALA A 1 93 ? -7.361 45.667 25.404 1.00 24.64 90 ALA A O 1
ATOM 669 N N . TYR A 1 94 ? -8.187 44.277 23.817 1.00 22.99 91 TYR A N 1
ATOM 670 C CA . TYR A 1 94 ? -7.799 45.099 22.678 1.00 21.39 91 TYR A CA 1
ATOM 671 C C . TYR A 1 94 ? -9.028 45.681 21.994 1.00 21.99 91 TYR A C 1
ATOM 672 O O . TYR A 1 94 ? -10.108 45.199 22.192 1.00 19.79 91 TYR A O 1
ATOM 681 N N . PRO A 1 95 ? -8.846 46.741 21.166 1.00 23.66 92 PRO A N 1
ATOM 682 C CA . PRO A 1 95 ? -9.994 47.312 20.432 1.00 24.68 92 PRO A CA 1
ATOM 683 C C . PRO A 1 95 ? -10.687 46.254 19.591 1.00 25.90 92 PRO A C 1
ATOM 684 O O . PRO A 1 95 ? -10.067 45.240 19.195 1.00 25.39 92 PRO A O 1
ATOM 688 N N . THR A 1 96 ? -11.964 46.524 19.345 1.00 26.98 93 THR A N 1
ATOM 689 C CA . THR A 1 96 ? -12.912 45.691 18.615 1.00 28.55 93 THR A CA 1
ATOM 690 C C . THR A 1 96 ? -12.430 45.220 17.232 1.00 28.07 93 THR A C 1
ATOM 691 O O . THR A 1 96 ? -12.616 44.083 16.875 1.00 28.51 93 THR A O 1
ATOM 695 N N . ASP A 1 97 ? -11.782 46.094 16.491 1.00 28.15 94 ASP A N 1
ATOM 696 C CA . ASP A 1 97 ? -11.225 45.707 15.215 1.00 29.04 94 ASP A CA 1
ATOM 697 C C . ASP A 1 97 ? -10.095 44.688 15.270 1.00 26.54 94 ASP A C 1
ATOM 698 O O . ASP A 1 97 ? -9.605 44.312 14.220 1.00 26.32 94 ASP A O 1
ATOM 703 N N . PHE A 1 98 ? -9.681 44.252 16.471 1.00 24.65 95 PHE A N 1
ATOM 704 C CA . PHE A 1 98 ? -8.732 43.150 16.558 1.00 22.97 95 PHE A CA 1
ATOM 705 C C . PHE A 1 98 ? -9.413 41.802 16.346 1.00 22.62 95 PHE A C 1
ATOM 706 O O . PHE A 1 98 ? -8.773 40.899 15.825 1.00 22.27 95 PHE A O 1
ATOM 714 N N . ARG A 1 99 ? -10.691 41.674 16.703 1.00 22.26 96 ARG A N 1
ATOM 715 C CA . ARG A 1 99 ? -11.337 40.366 16.708 1.00 24.18 96 ARG A CA 1
ATOM 716 C C . ARG A 1 99 ? -11.439 39.805 15.285 1.00 23.09 96 ARG A C 1
ATOM 717 O O . ARG A 1 99 ? -11.693 40.536 14.325 1.00 22.30 96 ARG A O 1
ATOM 725 N N . LEU A 1 100 ? -11.287 38.507 15.167 1.00 22.22 97 LEU A N 1
ATOM 726 C CA . LEU A 1 100 ? -11.646 37.829 13.941 1.00 23.30 97 LEU A CA 1
ATOM 727 C C . LEU A 1 100 ? -13.150 37.837 13.713 1.00 22.75 97 LEU A C 1
ATOM 728 O O . LEU A 1 100 ? -13.905 37.664 14.639 1.00 25.37 97 LEU A O 1
ATOM 733 N N . GLN A 1 101 ? -13.586 38.078 12.494 1.00 21.93 98 GLN A N 1
ATOM 734 C CA . GLN A 1 101 ? -15.011 38.013 12.137 1.00 21.94 98 GLN A CA 1
ATOM 735 C C . GLN A 1 101 ? -15.229 36.791 11.221 1.00 21.78 98 GLN A C 1
ATOM 736 O O . GLN A 1 101 ? -14.251 36.148 10.813 1.00 21.73 98 GLN A O 1
ATOM 742 N N . SER A 1 102 ? -16.479 36.468 10.862 1.00 22.30 99 SER A N 1
ATOM 743 C CA . SER A 1 102 ? -16.720 35.519 9.733 1.00 22.44 99 SER A CA 1
ATOM 744 C C . SER A 1 102 ? -16.033 35.984 8.444 1.00 20.86 99 SER A C 1
ATOM 745 O O . SER A 1 102 ? -16.207 37.126 8.080 1.00 23.01 99 SER A O 1
ATOM 748 N N . PRO A 1 103 ? -15.313 35.109 7.695 1.00 19.49 100 PRO A N 1
ATOM 749 C CA . PRO A 1 103 ? -15.250 33.655 7.860 1.00 19.24 100 PRO A CA 1
ATOM 750 C C . PRO A 1 103 ? -14.128 33.171 8.757 1.00 18.90 100 PRO A C 1
ATOM 751 O O . PRO A 1 103 ? -14.073 31.949 9.009 1.00 19.14 100 PRO A O 1
ATOM 755 N N . TYR A 1 104 ? -13.213 34.069 9.198 1.00 18.18 101 TYR A N 1
ATOM 756 C CA . TYR A 1 104 ? -12.048 33.622 10.010 1.00 16.20 101 TYR A CA 1
ATOM 757 C C . TYR A 1 104 ? -12.510 32.905 11.337 1.00 16.57 101 TYR A C 1
ATOM 758 O O . TYR A 1 104 ? -11.862 31.967 11.807 1.00 16.84 101 TYR A O 1
ATOM 767 N N . ASP A 1 105 ? -13.611 33.331 11.918 1.00 16.63 102 ASP A N 1
ATOM 768 C CA . ASP A 1 105 ? -13.992 32.836 13.230 1.00 20.31 102 ASP A CA 1
ATOM 769 C C . ASP A 1 105 ? -14.806 31.524 13.153 1.00 20.89 102 ASP A C 1
ATOM 770 O O . ASP A 1 105 ? -15.252 31.001 14.173 1.00 21.20 102 ASP A O 1
ATOM 775 N N . ALA A 1 106 ? -14.959 31.007 11.933 1.00 20.89 103 ALA A N 1
ATOM 776 C CA . ALA A 1 106 ? -15.551 29.686 11.702 1.00 20.70 103 ALA A CA 1
ATOM 777 C C . ALA A 1 106 ? -14.443 28.625 11.761 1.00 20.07 103 ALA A C 1
ATOM 778 O O . ALA A 1 106 ? -14.742 27.434 11.697 1.00 19.47 103 ALA A O 1
ATOM 780 N N . ILE A 1 107 ? -13.167 29.044 11.855 1.00 17.90 104 ILE A N 1
ATOM 781 C CA . ILE A 1 107 ? -12.074 28.076 11.820 1.00 15.50 104 ILE A CA 1
ATOM 782 C C . ILE A 1 107 ? -11.507 27.859 13.242 1.00 17.21 104 ILE A C 1
ATOM 783 O O . ILE A 1 107 ? -10.912 28.799 13.845 1.00 15.30 104 ILE A O 1
ATOM 788 N N . ARG A 1 108 ? -11.586 26.615 13.729 1.00 15.04 105 ARG A N 1
ATOM 789 C CA . ARG A 1 108 ? -11.108 26.280 15.076 1.00 16.38 105 ARG A CA 1
ATOM 790 C C . ARG A 1 108 ? -9.641 26.628 15.262 1.00 15.38 105 ARG A C 1
ATOM 791 O O . ARG A 1 108 ? -9.233 27.064 16.345 1.00 16.53 105 ARG A O 1
ATOM 799 N N . ALA A 1 109 ? -8.857 26.468 14.192 1.00 15.47 106 ALA A N 1
ATOM 800 C CA . ALA A 1 109 ? -7.412 26.602 14.273 1.00 13.32 106 ALA A CA 1
ATOM 801 C C . ALA A 1 109 ? -7.041 28.041 14.583 1.00 13.22 106 ALA A C 1
ATOM 802 O O . ALA A 1 109 ? -5.965 28.253 15.121 1.00 13.46 106 ALA A O 1
ATOM 804 N N . LEU A 1 110 ? -7.930 28.978 14.208 1.00 12.62 107 LEU A N 1
ATOM 805 C CA . LEU A 1 110 ? -7.792 30.414 14.340 1.00 14.26 107 LEU A CA 1
ATOM 806 C C . LEU A 1 110 ? -8.570 31.020 15.516 1.00 15.76 107 LEU A C 1
ATOM 807 O O . LEU A 1 110 ? -8.539 32.263 15.692 1.00 16.30 107 LEU A O 1
ATOM 812 N N . ARG A 1 111 ? -9.236 30.189 16.318 1.00 16.23 108 ARG A N 1
ATOM 813 C CA . ARG A 1 111 ? -10.084 30.738 17.386 1.00 19.09 108 ARG A CA 1
ATOM 814 C C . ARG A 1 111 ? -9.408 30.999 18.749 1.00 18.89 108 ARG A C 1
ATOM 815 O O . ARG A 1 111 ? -10.091 31.180 19.704 1.00 21.33 108 ARG A O 1
ATOM 823 N N . SER A 1 112 ? -8.097 31.032 18.847 1.00 19.13 109 SER A N 1
ATOM 824 C CA . SER A 1 112 ? -7.482 31.293 20.130 1.00 17.69 109 SER A CA 1
ATOM 825 C C . SER A 1 112 ? -7.839 32.708 20.569 1.00 18.23 109 SER A C 1
ATOM 826 O O . SER A 1 112 ? -7.958 33.615 19.751 1.00 17.18 109 SER A O 1
ATOM 829 N N . LYS A 1 113 ? -8.029 32.906 21.865 1.00 17.73 110 LYS A N 1
ATOM 830 C CA . LYS A 1 113 ? -8.175 34.251 22.384 1.00 18.58 110 LYS A CA 1
ATOM 831 C C . LYS A 1 113 ? -6.844 34.877 22.772 1.00 18.05 110 LYS A C 1
ATOM 832 O O . LYS A 1 113 ? -6.788 36.048 23.185 1.00 19.31 110 LYS A O 1
ATOM 838 N N . SER A 1 114 ? -5.780 34.091 22.702 1.00 16.91 111 SER A N 1
ATOM 839 C CA . SER A 1 114 ? -4.451 34.555 23.044 1.00 18.08 111 SER A CA 1
ATOM 840 C C . SER A 1 114 ? -3.466 34.032 21.966 1.00 18.18 111 SER A C 1
ATOM 841 O O . SER A 1 114 ? -3.493 32.855 21.619 1.00 19.78 111 SER A O 1
ATOM 844 N N . PHE A 1 115 ? -2.623 34.896 21.402 1.00 16.20 112 PHE A N 1
ATOM 845 C CA . PHE A 1 115 ? -1.783 34.454 20.314 1.00 15.82 112 PHE A CA 1
ATOM 846 C C . PHE A 1 115 ? -0.751 35.486 19.940 1.00 14.32 112 PHE A C 1
ATOM 847 O O . PHE A 1 115 ? -0.874 36.657 20.310 1.00 14.33 112 PHE A O 1
ATOM 855 N N . VAL A 1 116 ? 0.191 35.050 19.132 1.00 12.56 113 VAL A N 1
ATOM 856 C CA . VAL A 1 116 ? 1.115 35.927 18.369 1.00 11.97 113 VAL A CA 1
ATOM 857 C C . VAL A 1 116 ? 0.928 35.738 16.872 1.00 12.88 113 VAL A C 1
ATOM 858 O O . VAL A 1 116 ? 0.858 34.553 16.343 1.00 12.70 113 VAL A O 1
ATOM 862 N N . ILE A 1 117 ? 0.840 36.859 16.168 1.00 13.33 114 ILE A N 1
ATOM 863 C CA . ILE A 1 117 ? 0.870 36.858 14.667 1.00 13.08 114 ILE A CA 1
ATOM 864 C C . ILE A 1 117 ? 2.150 37.565 14.247 1.00 13.96 114 ILE A C 1
ATOM 865 O O . ILE A 1 117 ? 2.463 38.675 14.718 1.00 12.46 114 ILE A O 1
ATOM 870 N N . CYS A 1 118 ? 2.861 36.925 13.339 1.00 14.04 115 CYS A N 1
ATOM 871 C CA . CYS A 1 118 ? 4.181 37.359 12.941 1.00 14.75 115 CYS A CA 1
ATOM 872 C C . CYS A 1 118 ? 4.215 37.367 11.389 1.00 14.55 115 CYS A C 1
ATOM 873 O O . CYS A 1 118 ? 3.809 36.402 10.779 1.00 16.19 115 CYS A O 1
ATOM 876 N N . PRO A 1 119 ? 4.605 38.482 10.771 1.00 15.18 116 PRO A N 1
ATOM 877 C CA . PRO A 1 119 ? 4.518 38.583 9.298 1.00 14.92 116 PRO A CA 1
ATOM 878 C C . PRO A 1 119 ? 5.673 37.795 8.695 1.00 16.21 116 PRO A C 1
ATOM 879 O O . PRO A 1 119 ? 6.710 37.665 9.338 1.00 16.06 116 PRO A O 1
ATOM 883 N N . ILE A 1 120 ? 5.481 37.227 7.510 1.00 15.18 117 ILE A N 1
ATOM 884 C CA . ILE A 1 120 ? 6.599 36.653 6.760 1.00 15.97 117 ILE A CA 1
ATOM 885 C C . ILE A 1 120 ? 6.958 37.736 5.740 1.00 17.18 117 ILE A C 1
ATOM 886 O O . ILE A 1 120 ? 6.120 38.156 4.962 1.00 14.87 117 ILE A O 1
ATOM 891 N N . VAL A 1 121 ? 8.182 38.234 5.768 1.00 19.22 118 VAL A N 1
ATOM 892 C CA . VAL A 1 121 ? 8.461 39.460 5.032 1.00 21.21 118 VAL A CA 1
ATOM 893 C C . VAL A 1 121 ? 9.544 39.145 4.054 1.00 24.24 118 VAL A C 1
ATOM 894 O O . VAL A 1 121 ? 10.603 38.586 4.410 1.00 24.19 118 VAL A O 1
ATOM 898 N N . VAL A 1 122 ? 9.268 39.470 2.793 1.00 27.41 119 VAL A N 1
ATOM 899 C CA . VAL A 1 122 ? 10.279 39.359 1.729 1.00 29.79 119 VAL A CA 1
ATOM 900 C C . VAL A 1 122 ? 10.508 40.755 1.122 1.00 30.38 119 VAL A C 1
ATOM 901 O O . VAL A 1 122 ? 9.565 41.431 0.727 1.00 30.80 119 VAL A O 1
ATOM 905 N N . LYS A 1 123 ? 11.756 41.212 1.173 1.00 32.36 120 LYS A N 1
ATOM 906 C CA . LYS A 1 123 ? 12.175 42.511 0.634 1.00 34.32 120 LYS A CA 1
ATOM 907 C C . LYS A 1 123 ? 11.247 43.676 1.002 1.00 33.94 120 LYS A C 1
ATOM 908 O O . LYS A 1 123 ? 10.775 44.425 0.130 1.00 34.55 120 LYS A O 1
ATOM 914 N N . GLY A 1 124 ? 10.969 43.814 2.293 1.00 32.35 121 GLY A N 1
ATOM 915 C CA . GLY A 1 124 ? 10.077 44.875 2.733 1.00 30.14 121 GLY A CA 1
ATOM 916 C C . GLY A 1 124 ? 8.586 44.706 2.450 1.00 28.51 121 GLY A C 1
ATOM 917 O O . GLY A 1 124 ? 7.806 45.633 2.722 1.00 26.72 121 GLY A O 1
ATOM 918 N N . GLU A 1 125 ? 8.161 43.542 1.932 1.00 26.68 122 GLU A N 1
ATOM 919 C CA . GLU A 1 125 ? 6.699 43.302 1.819 1.00 26.07 122 GLU A CA 1
ATOM 920 C C . GLU A 1 125 ? 6.271 42.002 2.528 1.00 23.40 122 GLU A C 1
ATOM 921 O O . GLU A 1 125 ? 6.987 40.988 2.447 1.00 22.12 122 GLU A O 1
ATOM 927 N N . ALA A 1 126 ? 5.127 42.041 3.217 1.00 21.48 123 ALA A N 1
ATOM 928 C CA . ALA A 1 126 ? 4.557 40.835 3.804 1.00 20.00 123 ALA A CA 1
ATOM 929 C C . ALA A 1 126 ? 4.041 39.972 2.674 1.00 18.92 123 ALA A C 1
ATOM 930 O O . ALA A 1 126 ? 3.318 40.440 1.768 1.00 19.25 123 ALA A O 1
ATOM 932 N N . ILE A 1 127 ? 4.425 38.719 2.694 1.00 17.04 124 ILE A N 1
ATOM 933 C CA . ILE A 1 127 ? 3.783 37.777 1.804 1.00 17.15 124 ILE A CA 1
ATOM 934 C C . ILE A 1 127 ? 2.922 36.716 2.508 1.00 16.29 124 ILE A C 1
ATOM 935 O O . ILE A 1 127 ? 2.338 35.875 1.845 1.00 16.93 124 ILE A O 1
ATOM 940 N N . GLY A 1 128 ? 2.882 36.722 3.840 1.00 14.79 125 GLY A N 1
ATOM 941 C CA . GLY A 1 128 ? 1.997 35.804 4.566 1.00 13.71 125 GLY A CA 1
ATOM 942 C C . GLY A 1 128 ? 2.232 36.007 6.064 1.00 14.24 125 GLY A C 1
ATOM 943 O O . GLY A 1 128 ? 2.916 36.940 6.405 1.00 14.45 125 GLY A O 1
ATOM 944 N N . VAL A 1 129 ? 1.725 35.112 6.923 1.00 13.31 126 VAL A N 1
ATOM 945 C CA . VAL A 1 129 ? 1.812 35.203 8.378 1.00 12.89 126 VAL A CA 1
ATOM 946 C C . VAL A 1 129 ? 1.996 33.836 9.056 1.00 13.83 126 VAL A C 1
ATOM 947 O O . VAL A 1 129 ? 1.474 32.784 8.587 1.00 13.30 126 VAL A O 1
ATOM 951 N N . PHE A 1 130 ? 2.720 33.850 10.182 1.00 13.43 127 PHE A N 1
ATOM 952 C CA . PHE A 1 130 ? 2.604 32.783 11.189 1.00 12.90 127 PHE A CA 1
ATOM 953 C C . PHE A 1 130 ? 1.628 33.254 12.237 1.00 12.71 127 PHE A C 1
ATOM 954 O O . PHE A 1 130 ? 1.752 34.359 12.729 1.00 13.63 127 PHE A O 1
ATOM 962 N N . ALA A 1 131 ? 0.631 32.440 12.576 1.00 12.34 128 ALA A N 1
ATOM 963 C CA . ALA A 1 131 ? -0.247 32.735 13.724 1.00 10.54 128 ALA A CA 1
ATOM 964 C C . ALA A 1 131 ? -0.007 31.560 14.692 1.00 11.95 128 ALA A C 1
ATOM 965 O O . ALA A 1 131 ? -0.245 30.406 14.334 1.00 12.39 128 ALA A O 1
ATOM 967 N N . VAL A 1 132 ? 0.424 31.848 15.919 1.00 13.05 129 VAL A N 1
ATOM 968 C CA . VAL A 1 132 ? 0.880 30.824 16.850 1.00 12.12 129 VAL A CA 1
ATOM 969 C C . VAL A 1 132 ? 0.166 31.020 18.213 1.00 13.29 129 VAL A C 1
ATOM 970 O O . VAL A 1 132 ? -0.076 32.172 18.645 1.00 12.05 129 VAL A O 1
ATOM 974 N N . ASP A 1 133 ? -0.236 29.900 18.839 1.00 12.58 130 ASP A N 1
ATOM 975 C CA . ASP A 1 133 ? -0.837 29.948 20.167 1.00 14.30 130 ASP A CA 1
ATOM 976 C C . ASP A 1 133 ? -0.580 28.686 20.990 1.00 15.49 130 ASP A C 1
ATOM 977 O O . ASP A 1 133 ? -0.286 27.618 20.433 1.00 13.36 130 ASP A O 1
ATOM 982 N N . ASN A 1 134 ? -0.652 28.855 22.329 1.00 16.45 131 ASN A N 1
ATOM 983 C CA . ASN A 1 134 ? -0.590 27.718 23.295 1.00 15.63 131 ASN A CA 1
ATOM 984 C C . ASN A 1 134 ? -1.915 27.826 24.112 1.00 14.59 131 ASN A C 1
ATOM 985 O O . ASN A 1 134 ? -1.903 28.019 25.322 1.00 11.67 131 ASN A O 1
ATOM 990 N N . ARG A 1 135 ? -3.049 27.805 23.436 1.00 13.58 132 ARG A N 1
ATOM 991 C CA . ARG A 1 135 ? -4.298 28.181 24.098 1.00 14.64 132 ARG A CA 1
ATOM 992 C C . ARG A 1 135 ? -4.697 27.277 25.278 1.00 15.70 132 ARG A C 1
ATOM 993 O O . ARG A 1 135 ? -5.559 27.649 26.026 1.00 15.56 132 ARG A O 1
ATOM 1001 N N . SER A 1 136 ? -4.151 26.060 25.383 1.00 17.21 133 SER A N 1
ATOM 1002 C CA . SER A 1 136 ? -4.580 25.209 26.469 1.00 20.76 133 SER A CA 1
ATOM 1003 C C . SER A 1 136 ? -3.669 25.442 27.688 1.00 20.73 133 SER A C 1
ATOM 1004 O O . SER A 1 136 ? -3.964 24.971 28.779 1.00 20.51 133 SER A O 1
ATOM 1007 N N . SER A 1 137 ? -2.598 26.204 27.502 1.00 19.75 134 SER A N 1
ATOM 1008 C CA . SER A 1 137 ? -1.774 26.597 28.628 1.00 19.67 134 SER A CA 1
ATOM 1009 C C . SER A 1 137 ? -2.246 27.971 29.105 1.00 20.22 134 SER A C 1
ATOM 1010 O O . SER A 1 137 ? -2.726 28.820 28.320 1.00 19.05 134 SER A O 1
ATOM 1013 N N . ARG A 1 138 ? -2.137 28.208 30.407 1.00 20.66 135 ARG A N 1
ATOM 1014 C CA . ARG A 1 138 ? -2.465 29.533 30.919 1.00 20.67 135 ARG A CA 1
ATOM 1015 C C . ARG A 1 138 ? -1.225 30.455 30.803 1.00 19.14 135 ARG A C 1
ATOM 1016 O O . ARG A 1 138 ? -1.292 31.626 31.091 1.00 18.51 135 ARG A O 1
ATOM 1024 N N . ARG A 1 139 ? -0.081 29.914 30.399 1.00 18.84 136 ARG A N 1
ATOM 1025 C CA . ARG A 1 139 ? 1.068 30.776 30.253 1.00 18.51 136 ARG A CA 1
ATOM 1026 C C . ARG A 1 139 ? 0.998 31.588 28.943 1.00 18.09 136 ARG A C 1
ATOM 1027 O O . ARG A 1 139 ? 1.021 31.011 27.896 1.00 17.12 136 ARG A O 1
ATOM 1035 N N . SER A 1 140 ? 0.870 32.917 29.035 1.00 17.94 137 SER A N 1
ATOM 1036 C CA . SER A 1 140 ? 1.001 33.864 27.892 1.00 18.24 137 SER A CA 1
ATOM 1037 C C . SER A 1 140 ? 2.288 33.748 27.105 1.00 17.75 137 SER A C 1
ATOM 1038 O O . SER A 1 140 ? 3.326 33.585 27.686 1.00 16.92 137 SER A O 1
ATOM 1041 N N . LEU A 1 141 ? 2.230 33.889 25.774 1.00 18.65 138 LEU A N 1
ATOM 1042 C CA . LEU A 1 141 ? 3.471 33.926 24.998 1.00 18.24 138 LEU A CA 1
ATOM 1043 C C . LEU A 1 141 ? 4.248 35.212 25.364 1.00 19.13 138 LEU A C 1
ATOM 1044 O O . LEU A 1 141 ? 3.632 36.273 25.596 1.00 17.61 138 LEU A O 1
ATOM 1049 N N . ASN A 1 142 ? 5.584 35.083 25.403 1.00 21.19 139 ASN A N 1
ATOM 1050 C CA . ASN A 1 142 ? 6.491 36.231 25.685 1.00 23.29 139 ASN A CA 1
ATOM 1051 C C . ASN A 1 142 ? 7.528 36.566 24.586 1.00 23.83 139 ASN A C 1
ATOM 1052 O O . ASN A 1 142 ? 7.595 35.906 23.525 1.00 23.27 139 ASN A O 1
ATOM 1057 N N . ASP A 1 143 ? 8.358 37.566 24.882 1.00 24.62 140 ASP A N 1
ATOM 1058 C CA . ASP A 1 143 ? 9.353 38.080 23.934 1.00 24.78 140 ASP A CA 1
ATOM 1059 C C . ASP A 1 143 ? 10.272 37.001 23.467 1.00 24.14 140 ASP A C 1
ATOM 1060 O O . ASP A 1 143 ? 10.676 37.014 22.319 1.00 24.89 140 ASP A O 1
ATOM 1065 N N . THR A 1 144 ? 10.585 36.010 24.295 1.00 23.88 141 THR A N 1
ATOM 1066 C CA . THR A 1 144 ? 11.453 34.943 23.756 1.00 24.66 141 THR A CA 1
ATOM 1067 C C . THR A 1 144 ? 10.663 34.017 22.829 1.00 22.40 141 THR A C 1
ATOM 1068 O O . THR A 1 144 ? 11.230 33.452 21.943 1.00 20.95 141 THR A O 1
ATOM 1072 N N . ASP A 1 145 ? 9.355 33.858 23.057 1.00 20.91 142 ASP A N 1
ATOM 1073 C CA . ASP A 1 145 ? 8.567 33.055 22.117 1.00 20.29 142 ASP A CA 1
ATOM 1074 C C . ASP A 1 145 ? 8.534 33.809 20.778 1.00 19.83 142 ASP A C 1
ATOM 1075 O O . ASP A 1 145 ? 8.687 33.173 19.742 1.00 18.76 142 ASP A O 1
ATOM 1080 N N . VAL A 1 146 ? 8.286 35.120 20.822 1.00 19.68 143 VAL A N 1
ATOM 1081 C CA . VAL A 1 146 ? 8.314 35.985 19.625 1.00 21.70 143 VAL A CA 1
ATOM 1082 C C . VAL A 1 146 ? 9.658 35.865 18.888 1.00 23.11 143 VAL A C 1
ATOM 1083 O O . VAL A 1 146 ? 9.655 35.678 17.699 1.00 23.65 143 VAL A O 1
ATOM 1087 N N . ASP A 1 147 ? 10.802 35.870 19.593 1.00 25.39 144 ASP A N 1
ATOM 1088 C CA . ASP A 1 147 ? 12.106 35.686 18.923 1.00 25.98 144 ASP A CA 1
ATOM 1089 C C . ASP A 1 147 ? 12.108 34.367 18.240 1.00 25.81 144 ASP A C 1
ATOM 1090 O O . ASP A 1 147 ? 12.721 34.216 17.203 1.00 26.69 144 ASP A O 1
ATOM 1095 N N . THR A 1 148 ? 11.531 33.349 18.858 1.00 25.13 145 THR A N 1
ATOM 1096 C CA . THR A 1 148 ? 11.631 32.037 18.223 1.00 24.60 145 THR A CA 1
ATOM 1097 C C . THR A 1 148 ? 10.772 31.922 16.927 1.00 23.48 145 THR A C 1
ATOM 1098 O O . THR A 1 148 ? 11.158 31.257 15.969 1.00 22.52 145 THR A O 1
ATOM 1102 N N . ILE A 1 149 ? 9.610 32.557 16.951 1.00 22.65 146 ILE A N 1
ATOM 1103 C CA . ILE A 1 149 ? 8.650 32.509 15.855 1.00 22.23 146 ILE A CA 1
ATOM 1104 C C . ILE A 1 149 ? 9.216 33.344 14.688 1.00 23.09 146 ILE A C 1
ATOM 1105 O O . ILE A 1 149 ? 9.229 32.861 13.555 1.00 23.61 146 ILE A O 1
ATOM 1110 N N . LYS A 1 150 ? 9.727 34.541 15.003 1.00 22.67 147 LYS A N 1
ATOM 1111 C CA . LYS A 1 150 ? 10.481 35.412 14.068 1.00 24.50 147 LYS A CA 1
ATOM 1112 C C . LYS A 1 150 ? 11.625 34.718 13.405 1.00 25.26 147 LYS A C 1
ATOM 1113 O O . LYS A 1 150 ? 11.872 34.944 12.222 1.00 26.75 147 LYS A O 1
ATOM 1119 N N . LEU A 1 151 ? 12.300 33.835 14.141 1.00 25.18 148 LEU A N 1
ATOM 1120 C CA . LEU A 1 151 ? 13.361 33.043 13.546 1.00 24.82 148 LEU A CA 1
ATOM 1121 C C . LEU A 1 151 ? 12.824 32.122 12.470 1.00 24.60 148 LEU A C 1
ATOM 1122 O O . LEU A 1 151 ? 13.491 31.954 11.426 1.00 26.98 148 LEU A O 1
ATOM 1127 N N . PHE A 1 152 ? 11.685 31.462 12.714 1.00 21.98 149 PHE A N 1
ATOM 1128 C CA . PHE A 1 152 ? 11.125 30.528 11.709 1.00 20.21 149 PHE A CA 1
ATOM 1129 C C . PHE A 1 152 ? 10.489 31.251 10.522 1.00 19.89 149 PHE A C 1
ATOM 1130 O O . PHE A 1 152 ? 10.507 30.715 9.406 1.00 18.41 149 PHE A O 1
ATOM 1138 N N . ALA A 1 153 ? 9.886 32.426 10.777 1.00 19.37 150 ALA A N 1
ATOM 1139 C CA . ALA A 1 153 ? 9.399 33.313 9.701 1.00 19.98 150 ALA A CA 1
ATOM 1140 C C . ALA A 1 153 ? 10.571 33.731 8.794 1.00 22.83 150 ALA A C 1
ATOM 1141 O O . ALA A 1 153 ? 10.435 33.688 7.549 1.00 22.89 150 ALA A O 1
ATOM 1143 N N . ASP A 1 154 ? 11.698 34.118 9.415 1.00 24.93 151 ASP A N 1
ATOM 1144 C CA . ASP A 1 154 ? 12.975 34.382 8.698 1.00 27.24 151 ASP A CA 1
ATOM 1145 C C . ASP A 1 154 ? 13.493 33.255 7.823 1.00 26.71 151 ASP A C 1
ATOM 1146 O O . ASP A 1 154 ? 13.874 33.497 6.688 1.00 27.10 151 ASP A O 1
ATOM 1151 N N . GLN A 1 155 ? 13.559 32.042 8.361 1.00 26.14 152 GLN A N 1
ATOM 1152 C CA . GLN A 1 155 ? 13.779 30.832 7.531 1.00 25.52 152 GLN A CA 1
ATOM 1153 C C . GLN A 1 155 ? 12.759 30.585 6.404 1.00 23.69 152 GLN A C 1
ATOM 1154 O O . GLN A 1 155 ? 13.113 30.197 5.265 1.00 23.33 152 GLN A O 1
ATOM 1160 N N . ALA A 1 156 ? 11.474 30.693 6.699 1.00 21.48 153 ALA A N 1
ATOM 1161 C CA . ALA A 1 156 ? 10.480 30.562 5.614 1.00 20.24 153 ALA A CA 1
ATOM 1162 C C . ALA A 1 156 ? 10.791 31.622 4.516 1.00 20.78 153 ALA A C 1
ATOM 1163 O O . ALA A 1 156 ? 10.806 31.301 3.364 1.00 20.91 153 ALA A O 1
ATOM 1165 N N . SER A 1 157 ? 10.997 32.868 4.913 1.00 22.20 154 SER A N 1
ATOM 1166 C CA . SER A 1 157 ? 11.176 34.009 3.988 1.00 24.57 154 SER A CA 1
ATOM 1167 C C . SER A 1 157 ? 12.462 33.809 3.110 1.00 24.53 154 SER A C 1
ATOM 1168 O O . SER A 1 157 ? 12.394 33.772 1.875 1.00 23.78 154 SER A O 1
ATOM 1171 N N . SER A 1 158 ? 13.612 33.581 3.744 1.00 24.96 155 SER A N 1
ATOM 1172 C CA . SER A 1 158 ? 14.840 33.115 2.987 1.00 26.13 155 SER A CA 1
ATOM 1173 C C . SER A 1 158 ? 14.617 31.987 1.998 1.00 25.58 155 SER A C 1
ATOM 1174 O O . SER A 1 158 ? 15.106 32.033 0.871 1.00 27.71 155 SER A O 1
ATOM 1177 N N . ALA A 1 159 ? 13.887 30.960 2.412 1.00 23.34 156 ALA A N 1
ATOM 1178 C CA . ALA A 1 159 ? 13.677 29.838 1.548 1.00 22.48 156 ALA A CA 1
ATOM 1179 C C . ALA A 1 159 ? 12.670 30.156 0.406 1.00 22.54 156 ALA A C 1
ATOM 1180 O O . ALA A 1 159 ? 12.769 29.603 -0.704 1.00 21.61 156 ALA A O 1
ATOM 1182 N N . ILE A 1 160 ? 11.665 30.997 0.680 1.00 21.97 157 ILE A N 1
ATOM 1183 C CA . ILE A 1 160 ? 10.769 31.411 -0.383 1.00 20.98 157 ILE A CA 1
ATOM 1184 C C . ILE A 1 160 ? 11.583 32.151 -1.476 1.00 21.94 157 ILE A C 1
ATOM 1185 O O . ILE A 1 160 ? 11.398 31.916 -2.644 1.00 21.77 157 ILE A O 1
ATOM 1190 N N . VAL A 1 161 ? 12.474 33.041 -1.047 1.00 24.82 158 VAL A N 1
ATOM 1191 C CA . VAL A 1 161 ? 13.348 33.794 -1.932 1.00 27.08 158 VAL A CA 1
ATOM 1192 C C . VAL A 1 161 ? 14.244 32.850 -2.763 1.00 29.17 158 VAL A C 1
ATOM 1193 O O . VAL A 1 161 ? 14.254 32.968 -4.007 1.00 30.08 158 VAL A O 1
ATOM 1197 N N . ARG A 1 162 ? 14.950 31.920 -2.094 1.00 29.29 159 ARG A N 1
ATOM 1198 C CA . ARG A 1 162 ? 15.728 30.890 -2.787 1.00 29.14 159 ARG A CA 1
ATOM 1199 C C . ARG A 1 162 ? 14.876 30.146 -3.801 1.00 28.52 159 ARG A C 1
ATOM 1200 O O . ARG A 1 162 ? 15.265 29.992 -4.954 1.00 28.29 159 ARG A O 1
ATOM 1208 N N . ILE A 1 163 ? 13.704 29.681 -3.396 1.00 27.26 160 ILE A N 1
ATOM 1209 C CA . ILE A 1 163 ? 12.925 28.882 -4.309 1.00 24.68 160 ILE A CA 1
ATOM 1210 C C . ILE A 1 163 ? 12.468 29.766 -5.502 1.00 26.12 160 ILE A C 1
ATOM 1211 O O . ILE A 1 163 ? 12.524 29.332 -6.669 1.00 25.56 160 ILE A O 1
ATOM 1216 N N . ASN A 1 164 ? 12.063 31.004 -5.217 1.00 24.75 161 ASN A N 1
ATOM 1217 C CA . ASN A 1 164 ? 11.569 31.862 -6.292 1.00 26.59 161 ASN A CA 1
ATOM 1218 C C . ASN A 1 164 ? 12.674 32.210 -7.315 1.00 25.50 161 ASN A C 1
ATOM 1219 O O . ASN A 1 164 ? 12.426 32.167 -8.519 1.00 24.28 161 ASN A O 1
ATOM 1224 N N . LEU A 1 165 ? 13.853 32.550 -6.799 1.00 27.11 162 LEU A N 1
ATOM 1225 C CA . LEU A 1 165 ? 15.025 32.942 -7.611 1.00 29.09 162 LEU A CA 1
ATOM 1226 C C . LEU A 1 165 ? 15.382 31.748 -8.509 1.00 29.05 162 LEU A C 1
ATOM 1227 O O . LEU A 1 165 ? 15.690 31.911 -9.701 1.00 29.76 162 LEU A O 1
ATOM 1232 N N . LEU A 1 166 ? 15.133 30.555 -7.991 1.00 28.48 163 LEU A N 1
ATOM 1233 C CA . LEU A 1 166 ? 15.469 29.309 -8.665 1.00 28.66 163 LEU A CA 1
ATOM 1234 C C . LEU A 1 166 ? 14.493 28.913 -9.751 1.00 28.57 163 LEU A C 1
ATOM 1235 O O . LEU A 1 166 ? 14.884 28.408 -10.821 1.00 29.11 163 LEU A O 1
ATOM 1240 N N . LYS A 1 167 ? 13.203 29.020 -9.457 1.00 27.41 164 LYS A N 1
ATOM 1241 C CA . LYS A 1 167 ? 12.216 28.629 -10.454 1.00 27.44 164 LYS A CA 1
ATOM 1242 C C . LYS A 1 167 ? 11.878 29.744 -11.460 1.00 27.01 164 LYS A C 1
ATOM 1243 O O . LYS A 1 167 ? 11.098 29.511 -12.370 1.00 26.96 164 LYS A O 1
ATOM 1249 N N . ALA A 1 168 ? 12.410 30.944 -11.267 1.00 27.65 165 ALA A N 1
ATOM 1250 C CA . ALA A 1 168 ? 12.104 32.069 -12.168 1.00 30.28 165 ALA A CA 1
ATOM 1251 C C . ALA A 1 168 ? 12.529 31.678 -13.599 1.00 31.83 165 ALA A C 1
ATOM 1252 O O . ALA A 1 168 ? 13.704 31.346 -13.819 1.00 31.11 165 ALA A O 1
ATOM 1254 N N . ILE A 1 169 ? 11.568 31.672 -14.533 1.00 33.43 166 ILE A N 1
ATOM 1255 C CA . ILE A 1 169 ? 11.863 31.235 -15.898 1.00 36.34 166 ILE A CA 1
ATOM 1256 C C . ILE A 1 169 ? 12.664 32.279 -16.698 1.00 36.77 166 ILE A C 1
ATOM 1257 O O . ILE A 1 169 ? 12.717 33.460 -16.341 1.00 36.92 166 ILE A O 1
ATOM 1263 N N . SER B 1 1 ? 29.494 49.040 34.246 1.00 73.58 -2 SER B N 1
ATOM 1264 C CA . SER B 1 1 ? 30.041 49.201 35.626 1.00 73.53 -2 SER B CA 1
ATOM 1265 C C . SER B 1 1 ? 29.212 50.161 36.490 1.00 73.36 -2 SER B C 1
ATOM 1266 O O . SER B 1 1 ? 27.994 49.973 36.657 1.00 73.06 -2 SER B O 1
ATOM 1269 N N . ASN B 1 2 ? 29.916 51.169 37.029 1.00 73.06 -1 ASN B N 1
ATOM 1270 C CA . ASN B 1 2 ? 29.400 52.244 37.889 1.00 72.47 -1 ASN B CA 1
ATOM 1271 C C . ASN B 1 2 ? 28.128 52.910 37.300 1.00 71.46 -1 ASN B C 1
ATOM 1272 O O . ASN B 1 2 ? 27.175 53.214 38.038 1.00 71.30 -1 ASN B O 1
ATOM 1277 N N . ALA B 1 3 ? 28.116 53.101 35.975 1.00 70.05 0 ALA B N 1
ATOM 1278 C CA . ALA B 1 3 ? 27.078 53.889 35.286 1.00 68.45 0 ALA B CA 1
ATOM 1279 C C . ALA B 1 3 ? 25.646 53.327 35.428 1.00 67.27 0 ALA B C 1
ATOM 1280 O O . ALA B 1 3 ? 24.774 54.028 35.932 1.00 66.90 0 ALA B O 1
ATOM 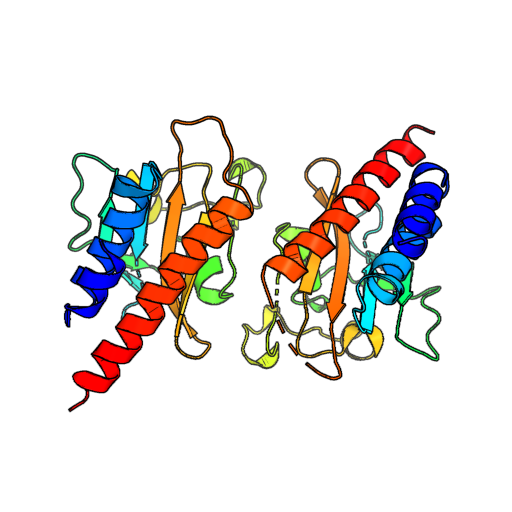1282 N N . PHE B 1 4 ? 25.408 52.073 35.030 1.00 65.89 1 PHE B N 1
ATOM 1283 C CA . PHE B 1 4 ? 24.059 51.477 35.174 1.00 64.50 1 PHE B CA 1
ATOM 1284 C C . PHE B 1 4 ? 23.510 51.403 36.612 1.00 63.52 1 PHE B C 1
ATOM 1285 O O . PHE B 1 4 ? 22.318 51.612 36.834 1.00 62.89 1 PHE B O 1
ATOM 1293 N N . HIS B 1 5 ? 24.355 51.101 37.588 1.00 62.77 2 HIS B N 1
ATOM 1294 C CA . HIS B 1 5 ? 23.859 51.095 38.960 1.00 62.28 2 HIS B CA 1
ATOM 1295 C C . HIS B 1 5 ? 23.423 52.481 39.490 1.00 61.19 2 HIS B C 1
ATOM 1296 O O . HIS B 1 5 ? 22.396 52.578 40.170 1.00 60.74 2 HIS B O 1
ATOM 1303 N N . GLN B 1 6 ? 24.171 53.545 39.181 1.00 60.20 3 GLN B N 1
ATOM 1304 C CA . GLN B 1 6 ? 23.778 54.896 39.624 1.00 59.60 3 GLN B CA 1
ATOM 1305 C C . GLN B 1 6 ? 22.417 55.282 39.052 1.00 58.62 3 GLN B C 1
ATOM 1306 O O . GLN B 1 6 ? 21.569 55.841 39.762 1.00 57.93 3 GLN B O 1
ATOM 1312 N N . ILE B 1 7 ? 22.227 54.966 37.764 1.00 57.68 4 ILE B N 1
ATOM 1313 C CA . ILE B 1 7 ? 20.988 55.232 37.041 1.00 56.89 4 ILE B CA 1
ATOM 1314 C C . ILE B 1 7 ? 19.884 54.456 37.725 1.00 56.23 4 ILE B C 1
ATOM 1315 O O . ILE B 1 7 ? 18.877 55.034 38.087 1.00 55.80 4 ILE B O 1
ATOM 1320 N N . SER B 1 8 ? 20.107 53.159 37.942 1.00 55.99 5 SER B N 1
ATOM 1321 C CA . SER B 1 8 ? 19.152 52.282 38.637 1.00 55.94 5 SER B CA 1
ATOM 1322 C C . SER B 1 8 ? 18.776 52.742 40.058 1.00 55.74 5 SER B C 1
ATOM 1323 O O . SER B 1 8 ? 17.590 52.804 40.396 1.00 55.78 5 SER B O 1
ATOM 1326 N N . SER B 1 9 ? 19.783 53.045 40.884 1.00 55.79 6 SER B N 1
ATOM 1327 C CA . SER B 1 9 ? 19.564 53.547 42.245 1.00 55.78 6 SER B CA 1
ATOM 1328 C C . SER B 1 9 ? 18.764 54.838 42.287 1.00 55.45 6 SER B C 1
ATOM 1329 O O . SER B 1 9 ? 17.837 54.944 43.072 1.00 55.92 6 SER B O 1
ATOM 1332 N N . ARG B 1 10 ? 19.111 55.807 41.442 1.00 55.28 7 ARG B N 1
ATOM 1333 C CA . ARG B 1 10 ? 18.414 57.102 41.416 1.00 55.73 7 ARG B CA 1
ATOM 1334 C C . ARG B 1 10 ? 16.934 57.041 40.972 1.00 56.01 7 ARG B C 1
ATOM 1335 O O . ARG B 1 10 ? 16.132 57.887 41.403 1.00 55.84 7 ARG B O 1
ATOM 1343 N N . ILE B 1 11 ? 16.581 56.068 40.111 1.00 56.02 8 ILE B N 1
ATOM 1344 C CA . ILE B 1 11 ? 15.169 55.824 39.732 1.00 56.19 8 ILE B CA 1
ATOM 1345 C C . ILE B 1 11 ? 14.347 55.245 40.888 1.00 56.41 8 ILE B C 1
ATOM 1346 O O . ILE B 1 11 ? 13.262 55.727 41.174 1.00 55.83 8 ILE B O 1
ATOM 1351 N N . GLN B 1 12 ? 14.887 54.224 41.551 1.00 57.08 9 GLN B N 1
ATOM 1352 C CA . GLN B 1 12 ? 14.236 53.598 42.707 1.00 57.86 9 GLN B CA 1
ATOM 1353 C C . GLN B 1 12 ? 14.005 54.592 43.876 1.00 56.94 9 GLN B C 1
ATOM 1354 O O . GLN B 1 12 ? 13.032 54.485 44.619 1.00 56.99 9 GLN B O 1
ATOM 1360 N N . LYS B 1 13 ? 14.894 55.577 43.994 1.00 56.38 10 LYS B N 1
ATOM 1361 C CA . LYS B 1 13 ? 14.844 56.599 45.053 1.00 55.02 10 LYS B CA 1
ATOM 1362 C C . LYS B 1 13 ? 13.984 57.773 44.623 1.00 53.49 10 LYS B C 1
ATOM 1363 O O . LYS B 1 13 ? 13.485 58.535 45.465 1.00 53.55 10 LYS B O 1
ATOM 1369 N N . SER B 1 14 ? 13.814 57.940 43.311 1.00 50.83 11 SER B N 1
ATOM 1370 C CA . SER B 1 14 ? 13.065 59.094 42.819 1.00 47.94 11 SER B CA 1
ATOM 1371 C C . SER B 1 14 ? 11.638 59.072 43.346 1.00 45.73 11 SER B C 1
ATOM 1372 O O . SER B 1 14 ? 11.070 57.983 43.539 1.00 44.99 11 SER B O 1
ATOM 1375 N N . ILE B 1 15 ? 11.092 60.275 43.583 1.00 42.95 12 ILE B N 1
ATOM 1376 C CA . ILE B 1 15 ? 9.689 60.510 43.997 1.00 40.97 12 ILE B CA 1
ATOM 1377 C C . ILE B 1 15 ? 9.004 61.535 43.075 1.00 38.84 12 ILE B C 1
ATOM 1378 O O . ILE B 1 15 ? 7.978 62.112 43.412 1.00 38.57 12 ILE B O 1
ATOM 1383 N N . ASP B 1 16 ? 9.606 61.783 41.917 1.00 37.00 13 ASP B N 1
ATOM 1384 C CA . ASP B 1 16 ? 9.006 62.609 40.868 1.00 35.39 13 ASP B CA 1
ATOM 1385 C C . ASP B 1 16 ? 9.010 61.778 39.560 1.00 33.53 13 ASP B C 1
ATOM 1386 O O . ASP B 1 16 ? 10.046 61.250 39.154 1.00 31.92 13 ASP B O 1
ATOM 1391 N N . VAL B 1 17 ? 7.832 61.634 38.950 1.00 32.94 14 VAL B N 1
ATOM 1392 C CA . VAL B 1 17 ? 7.643 60.838 37.711 1.00 30.54 14 VAL B CA 1
ATOM 1393 C C . VAL B 1 17 ? 8.481 61.362 36.526 1.00 30.37 14 VAL B C 1
ATOM 1394 O O . VAL B 1 17 ? 9.206 60.560 35.903 1.00 30.11 14 VAL B O 1
ATOM 1398 N N . ASP B 1 18 ? 8.385 62.678 36.228 1.00 30.27 15 ASP B N 1
ATOM 1399 C CA . ASP B 1 18 ? 9.166 63.307 35.130 1.00 31.42 15 ASP B CA 1
ATOM 1400 C C . ASP B 1 18 ? 10.653 63.086 35.310 1.00 30.77 15 ASP B C 1
ATOM 1401 O O . ASP B 1 18 ? 11.366 62.803 34.348 1.00 30.23 15 ASP B O 1
ATOM 1406 N N . GLU B 1 19 ? 11.105 63.100 36.562 1.00 31.62 16 GLU B N 1
ATOM 1407 C CA . GLU B 1 19 ? 12.500 62.781 36.856 1.00 32.04 16 GLU B CA 1
ATOM 1408 C C . GLU B 1 19 ? 12.805 61.311 36.597 1.00 30.94 16 GLU B C 1
ATOM 1409 O O . GLU B 1 19 ? 13.801 60.999 35.941 1.00 32.33 16 GLU B O 1
ATOM 1415 N N . VAL B 1 20 ? 11.975 60.389 37.085 1.00 28.82 17 VAL B N 1
ATOM 1416 C CA . VAL B 1 20 ? 12.189 59.002 36.720 1.00 27.85 17 VAL B CA 1
ATOM 1417 C C . VAL B 1 20 ? 12.332 58.789 35.193 1.00 25.93 17 VAL B C 1
ATOM 1418 O O . VAL B 1 20 ? 13.184 58.063 34.769 1.00 25.00 17 VAL B O 1
ATOM 1422 N N . LEU B 1 21 ? 11.445 59.397 34.416 1.00 25.43 18 LEU B N 1
ATOM 1423 C CA . LEU B 1 21 ? 11.406 59.256 32.950 1.00 26.66 18 LEU B CA 1
ATOM 1424 C C . LEU B 1 21 ? 12.684 59.883 32.361 1.00 27.51 18 LEU B C 1
ATOM 1425 O O . LEU B 1 21 ? 13.364 59.246 31.552 1.00 27.93 18 LEU B O 1
ATOM 1430 N N . ARG B 1 22 ? 13.063 61.077 32.823 1.00 28.38 19 ARG B N 1
ATOM 1431 C CA . ARG B 1 22 ? 14.359 61.664 32.377 1.00 30.11 19 ARG B CA 1
ATOM 1432 C C . ARG B 1 22 ? 15.536 60.732 32.665 1.00 30.22 19 ARG B C 1
ATOM 1433 O O . ARG B 1 22 ? 16.355 60.516 31.775 1.00 31.40 19 ARG B O 1
ATOM 1441 N N . LEU B 1 23 ? 15.568 60.098 33.839 1.00 30.64 20 LEU B N 1
ATOM 1442 C CA . LEU B 1 23 ? 16.614 59.126 34.154 1.00 31.91 20 LEU B CA 1
ATOM 1443 C C . LEU B 1 23 ? 16.561 57.902 33.294 1.00 31.89 20 LEU B C 1
ATOM 1444 O O . LEU B 1 23 ? 17.606 57.359 32.928 1.00 32.19 20 LEU B O 1
ATOM 1449 N N . CYS B 1 24 ? 15.353 57.397 33.020 1.00 30.85 21 CYS B N 1
ATOM 1450 C CA . CYS B 1 24 ? 15.238 56.316 32.040 1.00 30.22 21 CYS B CA 1
ATOM 1451 C C . CYS B 1 24 ? 15.936 56.651 30.718 1.00 29.52 21 CYS B C 1
ATOM 1452 O O . CYS B 1 24 ? 16.733 55.875 30.232 1.00 28.90 21 CYS B O 1
ATOM 1455 N N . ALA B 1 25 ? 15.639 57.815 30.165 1.00 29.97 22 ALA B N 1
ATOM 1456 C CA . ALA B 1 25 ? 16.193 58.266 28.872 1.00 32.11 22 ALA B CA 1
ATOM 1457 C C . ALA B 1 25 ? 17.737 58.482 28.906 1.00 34.40 22 ALA B C 1
ATOM 1458 O O . ALA B 1 25 ? 18.494 57.984 28.025 1.00 34.07 22 ALA B O 1
ATOM 1460 N N . GLU B 1 26 ? 18.202 59.198 29.941 1.00 35.85 23 GLU B N 1
ATOM 1461 C CA . GLU B 1 26 ? 19.634 59.254 30.239 1.00 37.38 23 GLU B CA 1
ATOM 1462 C C . GLU B 1 26 ? 20.224 57.833 30.350 1.00 37.56 23 GLU B C 1
ATOM 1463 O O . GLU B 1 26 ? 21.240 57.526 29.721 1.00 37.58 23 GLU B O 1
ATOM 1469 N N . GLY B 1 27 ? 19.601 56.955 31.115 1.00 37.57 24 GLY B N 1
ATOM 1470 C CA . GLY B 1 27 ? 20.105 55.576 31.160 1.00 39.38 24 GLY B CA 1
ATOM 1471 C C . GLY B 1 27 ? 20.358 55.068 29.734 1.00 40.46 24 GLY B C 1
ATOM 1472 O O . GLY B 1 27 ? 21.492 54.720 29.356 1.00 40.95 24 GLY B O 1
ATOM 1473 N N . LEU B 1 28 ? 19.294 55.060 28.929 1.00 40.40 25 LEU B N 1
ATOM 1474 C CA . LEU B 1 28 ? 19.342 54.492 27.571 1.00 39.70 25 LEU B CA 1
ATOM 1475 C C . LEU B 1 28 ? 20.366 55.213 26.659 1.00 40.43 25 LEU B C 1
ATOM 1476 O O . LEU B 1 28 ? 21.059 54.562 25.888 1.00 40.09 25 LEU B O 1
ATOM 1481 N N . HIS B 1 29 ? 20.459 56.537 26.743 1.00 41.58 26 HIS B N 1
ATOM 1482 C CA . HIS B 1 29 ? 21.456 57.291 25.943 1.00 43.97 26 HIS B CA 1
ATOM 1483 C C . HIS B 1 29 ? 22.907 56.998 26.384 1.00 45.28 26 HIS B C 1
ATOM 1484 O O . HIS B 1 29 ? 23.644 56.320 25.673 1.00 45.03 26 HIS B O 1
ATOM 1491 N N . ASP B 1 30 ? 23.264 57.453 27.594 1.00 47.24 27 ASP B N 1
ATOM 1492 C CA . ASP B 1 30 ? 24.625 57.308 28.182 1.00 48.55 27 ASP B CA 1
ATOM 1493 C C . ASP B 1 30 ? 25.091 55.868 28.379 1.00 48.89 27 ASP B C 1
ATOM 1494 O O . ASP B 1 30 ? 26.239 55.540 28.066 1.00 50.62 27 ASP B O 1
ATOM 1499 N N . VAL B 1 31 ? 24.245 54.991 28.904 1.00 48.57 28 VAL B N 1
ATOM 1500 C CA . VAL B 1 31 ? 24.739 53.663 29.272 1.00 48.08 28 VAL B CA 1
ATOM 1501 C C . VAL B 1 31 ? 24.571 52.611 28.161 1.00 48.12 28 VAL B C 1
ATOM 1502 O O . VAL B 1 31 ? 25.352 51.635 28.065 1.00 48.61 28 VAL B O 1
ATOM 1506 N N . LEU B 1 32 ? 23.548 52.780 27.334 1.00 47.03 29 LEU B N 1
ATOM 1507 C CA . LEU B 1 32 ? 23.286 51.794 26.299 1.00 45.49 29 LEU B CA 1
ATOM 1508 C C . LEU B 1 32 ? 23.585 52.380 24.907 1.00 44.31 29 LEU B C 1
ATOM 1509 O O . LEU B 1 32 ? 23.690 51.652 23.907 1.00 44.29 29 LEU B O 1
ATOM 1514 N N . GLY B 1 33 ? 23.745 53.700 24.852 1.00 42.20 30 GLY B N 1
ATOM 1515 C CA . GLY B 1 33 ? 24.281 54.323 23.655 1.00 40.96 30 GLY B CA 1
ATOM 1516 C C . GLY B 1 33 ? 23.343 54.650 22.498 1.00 39.97 30 GLY B C 1
ATOM 1517 O O . GLY B 1 33 ? 23.812 54.857 21.373 1.00 39.66 30 GLY B O 1
ATOM 1518 N N . TYR B 1 34 ? 22.042 54.727 22.761 1.00 37.75 31 TYR B N 1
ATOM 1519 C CA . TYR B 1 34 ? 21.090 55.067 21.706 1.00 37.47 31 TYR B CA 1
ATOM 1520 C C . TYR B 1 34 ? 21.126 56.556 21.546 1.00 36.55 31 TYR B C 1
ATOM 1521 O O . TYR B 1 34 ? 21.135 57.303 22.542 1.00 37.63 31 TYR B O 1
ATOM 1530 N N . GLU B 1 35 ? 21.138 57.004 20.304 1.00 34.78 32 GLU B N 1
ATOM 1531 C CA . GLU B 1 35 ? 21.395 58.417 20.038 1.00 33.49 32 GLU B CA 1
ATOM 1532 C C . GLU B 1 35 ? 20.297 59.351 20.461 1.00 32.63 32 GLU B C 1
ATOM 1533 O O . GLU B 1 35 ? 20.594 60.494 20.836 1.00 33.70 32 GLU B O 1
ATOM 1539 N N . ARG B 1 36 ? 19.041 58.916 20.298 1.00 29.43 33 ARG B N 1
ATOM 1540 C CA . ARG B 1 36 ? 17.868 59.772 20.524 1.00 27.91 33 ARG B CA 1
ATOM 1541 C C . ARG B 1 36 ? 16.873 58.947 21.330 1.00 26.52 33 ARG B C 1
ATOM 1542 O O . ARG B 1 36 ? 16.577 57.783 20.967 1.00 26.48 33 ARG B O 1
ATOM 1550 N N . VAL B 1 37 ? 16.448 59.509 22.462 1.00 23.90 34 VAL B N 1
ATOM 1551 C CA . VAL B 1 37 ? 15.493 58.838 23.340 1.00 21.11 34 VAL B CA 1
ATOM 1552 C C . VAL B 1 37 ? 14.479 59.822 23.742 1.00 20.53 34 VAL B C 1
ATOM 1553 O O . VAL B 1 37 ? 14.770 60.717 24.578 1.00 19.63 34 VAL B O 1
ATOM 1557 N N . ASN B 1 38 ? 13.284 59.665 23.161 1.00 18.63 35 ASN B N 1
ATOM 1558 C CA . ASN B 1 38 ? 12.165 60.527 23.453 1.00 20.24 35 ASN B CA 1
ATOM 1559 C C . ASN B 1 38 ? 11.157 59.793 24.307 1.00 21.41 35 ASN B C 1
ATOM 1560 O O . ASN B 1 38 ? 10.890 58.588 24.073 1.00 20.60 35 ASN B O 1
ATOM 1565 N N . ILE B 1 39 ? 10.587 60.515 25.272 1.00 21.05 36 ILE B N 1
ATOM 1566 C CA . ILE B 1 39 ? 9.462 60.016 26.048 1.00 19.10 36 ILE B CA 1
ATOM 1567 C C . ILE B 1 39 ? 8.294 60.979 25.964 1.00 20.11 36 ILE B C 1
ATOM 1568 O O . ILE B 1 39 ? 8.446 62.210 26.125 1.00 19.38 36 ILE B O 1
ATOM 1573 N N . LEU B 1 40 ? 7.135 60.436 25.610 1.00 19.34 37 LEU B N 1
ATOM 1574 C CA . LEU B 1 40 ? 5.941 61.203 25.461 1.00 19.72 37 LEU B CA 1
ATOM 1575 C C . LEU B 1 40 ? 4.894 60.575 26.370 1.00 20.96 37 LEU B C 1
ATOM 1576 O O . LEU B 1 40 ? 4.783 59.360 26.359 1.00 21.04 37 LEU B O 1
ATOM 1589 N N . ALA B 1 42 ? 0.765 60.623 27.749 1.00 21.99 39 ALA B N 1
ATOM 1590 C CA . ALA B 1 42 ? -0.592 61.083 27.470 1.00 22.36 39 ALA B CA 1
ATOM 1591 C C . ALA B 1 42 ? -1.123 61.869 28.658 1.00 23.88 39 ALA B C 1
ATOM 1592 O O . ALA B 1 42 ? -0.659 61.698 29.782 1.00 23.79 39 ALA B O 1
ATOM 1594 N N . ASP B 1 43 ? -2.093 62.731 28.389 1.00 25.07 40 ASP B N 1
ATOM 1595 C CA . ASP B 1 43 ? -2.765 63.470 29.420 1.00 26.04 40 ASP B CA 1
ATOM 1596 C C . ASP B 1 43 ? -3.846 62.544 29.928 1.00 26.69 40 ASP B C 1
ATOM 1597 O O . ASP B 1 43 ? -4.096 61.474 29.328 1.00 25.52 40 ASP B O 1
ATOM 1602 N N . THR B 1 44 ? -4.467 62.920 31.041 1.00 27.09 41 THR B N 1
ATOM 1603 C CA . THR B 1 44 ? -5.490 62.071 31.636 1.00 27.72 41 THR B CA 1
ATOM 1604 C C . THR B 1 44 ? -6.570 61.744 30.628 1.00 28.09 41 THR B C 1
ATOM 1605 O O . THR B 1 44 ? -7.062 60.619 30.608 1.00 29.68 41 THR B O 1
ATOM 1609 N N . ALA B 1 45 ? -6.989 62.701 29.800 1.00 28.13 42 ALA B N 1
ATOM 1610 C CA . ALA B 1 45 ? -8.120 62.373 28.905 1.00 28.63 42 ALA B CA 1
ATOM 1611 C C . ALA B 1 45 ? -7.674 61.561 27.693 1.00 28.29 42 ALA B C 1
ATOM 1612 O O . ALA B 1 45 ? -8.504 61.118 26.933 1.00 27.80 42 ALA B O 1
ATOM 1614 N N . ARG B 1 46 ? -6.365 61.370 27.540 1.00 28.07 43 ARG B N 1
ATOM 1615 C CA . ARG B 1 46 ? -5.803 60.628 26.420 1.00 30.19 43 ARG B CA 1
ATOM 1616 C C . ARG B 1 46 ? -6.147 61.295 25.100 1.00 30.72 43 ARG B C 1
ATOM 1617 O O . ARG B 1 46 ? -6.504 60.613 24.167 1.00 31.56 43 ARG B O 1
ATOM 1625 N N . THR B 1 47 ? -6.096 62.626 25.031 1.00 30.24 44 THR B N 1
ATOM 1626 C CA . THR B 1 47 ? -6.195 63.272 23.740 1.00 30.81 44 THR B CA 1
ATOM 1627 C C . THR B 1 47 ? -5.002 64.142 23.412 1.00 29.45 44 THR B C 1
ATOM 1628 O O . THR B 1 47 ? -5.010 64.776 22.362 1.00 28.88 44 THR B O 1
ATOM 1632 N N . SER B 1 48 ? -3.988 64.168 24.287 1.00 27.64 45 SER B N 1
ATOM 1633 C CA . SER B 1 48 ? -2.750 64.922 24.006 1.00 27.21 45 SER B CA 1
ATOM 1634 C C . SER B 1 48 ? -1.576 64.192 24.545 1.00 26.14 45 SER B C 1
ATOM 1635 O O . SER B 1 48 ? -1.704 63.420 25.492 1.00 25.31 45 SER B O 1
ATOM 1638 N N . LEU B 1 49 ? -0.426 64.522 23.984 1.00 25.35 46 LEU B N 1
ATOM 1639 C CA . LEU B 1 49 ? 0.823 63.970 24.358 1.00 25.30 46 LEU B CA 1
ATOM 1640 C C . LEU B 1 49 ? 1.684 65.179 24.679 1.00 27.09 46 LEU B C 1
ATOM 1641 O O . LEU B 1 49 ? 1.684 66.179 23.919 1.00 25.65 46 LEU B O 1
ATOM 1646 N N . SER B 1 50 ? 2.381 65.119 25.815 1.00 26.89 47 SER B N 1
ATOM 1647 C CA . SER B 1 50 ? 3.433 66.085 26.082 1.00 27.25 47 SER B CA 1
ATOM 1648 C C . SER B 1 50 ? 4.709 65.334 26.167 1.00 26.96 47 SER B C 1
ATOM 1649 O O . SER B 1 50 ? 4.766 64.114 26.510 1.00 25.66 47 SER B O 1
ATOM 1652 N N . PHE B 1 51 ? 5.739 66.065 25.791 1.00 25.82 48 PHE B N 1
ATOM 1653 C CA . PHE B 1 51 ? 7.063 65.562 25.676 1.00 26.16 48 PHE B CA 1
ATOM 1654 C C . PHE B 1 51 ? 7.637 65.704 27.106 1.00 28.81 48 PHE B C 1
ATOM 1655 O O . PHE B 1 51 ? 7.376 66.705 27.790 1.00 31.79 48 PHE B O 1
ATOM 1663 N N . VAL B 1 52 ? 8.368 64.703 27.594 1.00 29.34 49 VAL B N 1
ATOM 1664 C CA . VAL B 1 52 ? 8.955 64.725 28.912 1.00 29.29 49 VAL B CA 1
ATOM 1665 C C . VAL B 1 52 ? 10.481 64.580 28.780 1.00 30.23 49 VAL B C 1
ATOM 1666 O O . VAL B 1 52 ? 11.256 65.040 29.634 1.00 31.30 49 VAL B O 1
ATOM 1670 N N . ALA B 1 53 ? 10.935 63.872 27.757 1.00 28.99 50 ALA B N 1
ATOM 1671 C CA . ALA B 1 53 ? 12.364 63.809 27.560 1.00 29.02 50 ALA B CA 1
ATOM 1672 C C . ALA B 1 53 ? 12.591 63.805 26.054 1.00 28.99 50 ALA B C 1
ATOM 1673 O O . ALA B 1 53 ? 11.755 63.281 25.292 1.00 26.62 50 ALA B O 1
ATOM 1675 N N . ALA B 1 54 ? 13.678 64.454 25.639 1.00 28.10 51 ALA B N 1
ATOM 1676 C CA . ALA B 1 54 ? 14.112 64.401 24.267 1.00 27.74 51 ALA B CA 1
ATOM 1677 C C . ALA B 1 54 ? 15.618 64.391 24.237 1.00 28.65 51 ALA B C 1
ATOM 1678 O O . ALA B 1 54 ? 16.255 65.317 23.684 1.00 30.59 51 ALA B O 1
ATOM 1680 N N . VAL B 1 55 ? 16.190 63.344 24.818 1.00 27.99 52 VAL B N 1
ATOM 1681 C CA . VAL B 1 55 ? 17.606 63.198 24.928 1.00 28.50 52 VAL B CA 1
ATOM 1682 C C . VAL B 1 55 ? 18.260 62.958 23.574 1.00 30.06 52 VAL B C 1
ATOM 1683 O O . VAL B 1 55 ? 17.753 62.115 22.787 1.00 31.07 52 VAL B O 1
ATOM 1687 N N . GLY B 1 56 ? 19.380 63.672 23.298 1.00 29.55 53 GLY B N 1
ATOM 1688 C CA . GLY B 1 56 ? 20.152 63.549 22.036 1.00 28.31 53 GLY B CA 1
ATOM 1689 C C . GLY B 1 56 ? 19.710 64.483 20.911 1.00 28.02 53 GLY B C 1
ATOM 1690 O O . GLY B 1 56 ? 20.263 64.469 19.830 1.00 28.01 53 GLY B O 1
ATOM 1691 N N . THR B 1 57 ? 18.689 65.290 21.170 1.00 27.64 54 THR B N 1
ATOM 1692 C CA . THR B 1 57 ? 18.317 66.368 20.302 1.00 28.38 54 THR B CA 1
ATOM 1693 C C . THR B 1 57 ? 18.657 67.699 20.953 1.00 28.81 54 THR B C 1
ATOM 1694 O O . THR B 1 57 ? 18.120 68.027 21.999 1.00 27.48 54 THR B O 1
ATOM 1698 N N . ALA B 1 58 ? 19.468 68.514 20.269 1.00 30.72 55 ALA B N 1
ATOM 1699 C CA . ALA B 1 58 ? 19.902 69.828 20.803 1.00 30.11 55 ALA B CA 1
ATOM 1700 C C . ALA B 1 58 ? 18.944 71.018 20.475 1.00 31.06 55 ALA B C 1
ATOM 1701 O O . ALA B 1 58 ? 18.107 70.934 19.575 1.00 30.93 55 ALA B O 1
ATOM 1703 N N . ASP B 1 59 ? 19.062 72.141 21.179 1.00 31.86 56 ASP B N 1
ATOM 1704 C CA . ASP B 1 59 ? 18.244 73.359 20.878 1.00 32.14 56 ASP B CA 1
ATOM 1705 C C . ASP B 1 59 ? 16.712 73.080 20.929 1.00 33.58 56 ASP B C 1
ATOM 1706 O O . ASP B 1 59 ? 15.888 73.664 20.186 1.00 33.31 56 ASP B O 1
ATOM 1711 N N . PHE B 1 60 ? 16.336 72.159 21.817 1.00 35.02 57 PHE B N 1
ATOM 1712 C CA . PHE B 1 60 ? 14.956 71.766 21.963 1.00 35.68 57 PHE B CA 1
ATOM 1713 C C . PHE B 1 60 ? 14.568 71.702 23.436 1.00 37.36 57 PHE B C 1
ATOM 1714 O O . PHE B 1 60 ? 15.097 70.910 24.174 1.00 38.22 57 PHE B O 1
ATOM 1722 N N . ASN B 1 61 ? 13.657 72.570 23.844 1.00 39.76 58 ASN B N 1
ATOM 1723 C CA . ASN B 1 61 ? 13.056 72.527 25.166 1.00 42.67 58 ASN B CA 1
ATOM 1724 C C . ASN B 1 61 ? 11.562 72.218 24.928 1.00 43.14 58 ASN B C 1
ATOM 1725 O O . ASN B 1 61 ? 10.851 73.046 24.331 1.00 42.36 58 ASN B O 1
ATOM 1730 N N . PRO B 1 62 ? 11.130 70.994 25.313 1.00 43.96 59 PRO B N 1
ATOM 1731 C CA . PRO B 1 62 ? 9.760 70.460 25.067 1.00 45.47 59 PRO B CA 1
ATOM 1732 C C . PRO B 1 62 ? 8.583 71.211 25.777 1.00 47.29 59 PRO B C 1
ATOM 1733 O O . PRO B 1 62 ? 7.416 71.154 25.318 1.00 47.09 59 PRO B O 1
ATOM 1737 N N . ALA B 1 63 ? 8.885 71.918 26.867 1.00 48.35 60 ALA B N 1
ATOM 1738 C CA . ALA B 1 63 ? 7.875 72.663 27.630 1.00 48.95 60 ALA B CA 1
ATOM 1739 C C . ALA B 1 63 ? 6.795 73.305 26.746 1.00 49.63 60 ALA B C 1
ATOM 1740 O O . ALA B 1 63 ? 7.106 74.068 25.802 1.00 50.14 60 ALA B O 1
ATOM 1742 N N . GLY B 1 64 ? 5.525 73.000 27.029 1.00 49.36 61 GLY B N 1
ATOM 1743 C CA . GLY B 1 64 ? 4.428 73.631 26.282 1.00 48.56 61 GLY B CA 1
ATOM 1744 C C . GLY B 1 64 ? 4.178 73.003 24.908 1.00 48.69 61 GLY B C 1
ATOM 1745 O O . GLY B 1 64 ? 3.214 73.397 24.204 1.00 48.83 61 GLY B O 1
ATOM 1746 N N . VAL B 1 65 ? 5.040 72.046 24.516 1.00 47.46 62 VAL B N 1
ATOM 1747 C CA . VAL B 1 65 ? 4.726 71.152 23.380 1.00 46.15 62 VAL B CA 1
ATOM 1748 C C . VAL B 1 65 ? 3.663 70.136 23.782 1.00 45.13 62 VAL B C 1
ATOM 1749 O O . VAL B 1 65 ? 3.934 69.168 24.513 1.00 45.20 62 VAL B O 1
ATOM 1753 N N . VAL B 1 66 ? 2.440 70.415 23.343 1.00 43.90 63 VAL B N 1
ATOM 1754 C CA . VAL B 1 66 ? 1.380 69.426 23.309 1.00 42.79 63 VAL B CA 1
ATOM 1755 C C . VAL B 1 66 ? 1.186 68.968 21.869 1.00 40.27 63 VAL B C 1
ATOM 1756 O O . VAL B 1 66 ? 1.357 69.755 20.931 1.00 41.05 63 VAL B O 1
ATOM 1760 N N . LEU B 1 67 ? 0.904 67.677 21.713 1.00 35.30 64 LEU B N 1
ATOM 1761 C CA . LEU B 1 67 ? 0.771 67.059 20.412 1.00 32.01 64 LEU B CA 1
A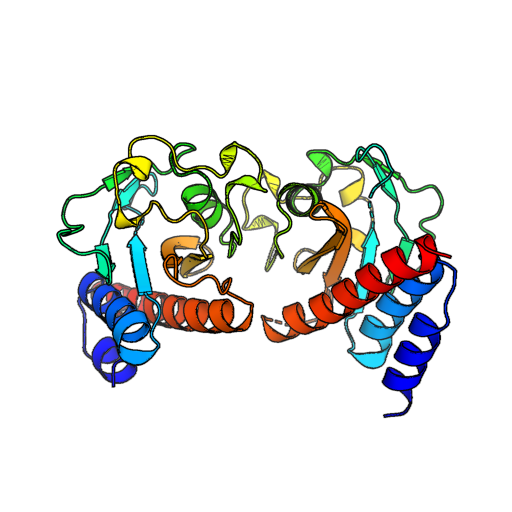TOM 1762 C C . LEU B 1 67 ? -0.587 66.399 20.392 1.00 30.26 64 LEU B C 1
ATOM 1763 O O . LEU B 1 67 ? -0.968 65.746 21.362 1.00 29.69 64 LEU B O 1
ATOM 1768 N N . PRO B 1 68 ? -1.360 66.613 19.318 1.00 28.46 65 PRO B N 1
ATOM 1769 C CA . PRO B 1 68 ? -2.689 66.002 19.361 1.00 26.51 65 PRO B CA 1
ATOM 1770 C C . PRO B 1 68 ? -2.516 64.470 19.333 1.00 25.36 65 PRO B C 1
ATOM 1771 O O . PRO B 1 68 ? -1.653 63.963 18.594 1.00 23.79 65 PRO B O 1
ATOM 1775 N N . LEU B 1 69 ? -3.244 63.754 20.200 1.00 24.26 66 LEU B N 1
ATOM 1776 C CA . LEU B 1 69 ? -3.182 62.288 20.166 1.00 23.85 66 LEU B CA 1
ATOM 1777 C C . LEU B 1 69 ? -4.267 61.783 19.259 1.00 23.56 66 LEU B C 1
ATOM 1778 O O . LEU B 1 69 ? -5.266 61.192 19.720 1.00 24.34 66 LEU B O 1
ATOM 1783 N N . ASP B 1 70 ? -4.065 61.983 17.955 1.00 23.70 67 ASP B N 1
ATOM 1784 C CA . ASP B 1 70 ? -4.976 61.448 16.946 1.00 21.28 67 ASP B CA 1
ATOM 1785 C C . ASP B 1 70 ? -4.184 60.930 15.760 1.00 20.87 67 ASP B C 1
ATOM 1786 O O . ASP B 1 70 ? -3.051 60.548 15.887 1.00 19.74 67 ASP B O 1
ATOM 1791 N N . GLN B 1 71 ? -4.814 60.892 14.593 1.00 21.76 68 GLN B N 1
ATOM 1792 C CA . GLN B 1 71 ? -4.213 60.280 13.410 1.00 21.27 68 GLN B CA 1
ATOM 1793 C C . GLN B 1 71 ? -2.968 61.012 12.910 1.00 19.79 68 GLN B C 1
ATOM 1794 O O . GLN B 1 71 ? -2.113 60.440 12.194 1.00 19.69 68 GLN B O 1
ATOM 1800 N N . ARG B 1 72 ? -2.800 62.258 13.344 1.00 19.61 69 ARG B N 1
ATOM 1801 C CA . ARG B 1 72 ? -1.589 63.031 13.003 1.00 19.53 69 ARG B CA 1
ATOM 1802 C C . ARG B 1 72 ? -0.401 62.486 13.704 1.00 18.51 69 ARG B C 1
ATOM 1803 O O . ARG B 1 72 ? 0.745 62.697 13.267 1.00 17.22 69 ARG B O 1
ATOM 1811 N N . GLY B 1 73 ? -0.655 61.762 14.817 1.00 17.86 70 GLY B N 1
ATOM 1812 C CA . GLY B 1 73 ? 0.388 60.955 15.453 1.00 17.68 70 GLY B CA 1
ATOM 1813 C C . GLY B 1 73 ? 0.937 59.728 14.730 1.00 18.10 70 GLY B C 1
ATOM 1814 O O . GLY B 1 73 ? 1.973 59.135 15.168 1.00 19.19 70 GLY B O 1
ATOM 1815 N N . GLY B 1 74 ? 0.293 59.305 13.647 1.00 16.91 71 GLY B N 1
ATOM 1816 C CA . GLY B 1 74 ? 0.864 58.228 12.853 1.00 16.77 71 GLY B CA 1
ATOM 1817 C C . GLY B 1 74 ? 1.200 56.980 13.652 1.00 16.34 71 GLY B C 1
ATOM 1818 O O . GLY B 1 74 ? 0.370 56.508 14.350 1.00 17.26 71 GLY B O 1
ATOM 1819 N N . VAL B 1 75 ? 2.407 56.443 13.536 1.00 17.12 72 VAL B N 1
ATOM 1820 C CA . VAL B 1 75 ? 2.748 55.197 14.248 1.00 18.94 72 VAL B CA 1
ATOM 1821 C C . VAL B 1 75 ? 2.738 55.350 15.811 1.00 19.08 72 VAL B C 1
ATOM 1822 O O . VAL B 1 75 ? 2.353 54.416 16.538 1.00 18.77 72 VAL B O 1
ATOM 1826 N N . ILE B 1 76 ? 3.050 56.558 16.302 1.00 18.90 73 ILE B N 1
ATOM 1827 C CA . ILE B 1 76 ? 3.007 56.844 17.740 1.00 17.97 73 ILE B CA 1
ATOM 1828 C C . ILE B 1 76 ? 1.586 56.679 18.266 1.00 17.87 73 ILE B C 1
ATOM 1829 O O . ILE B 1 76 ? 1.366 56.062 19.320 1.00 17.96 73 ILE B O 1
ATOM 1834 N N . THR B 1 77 ? 0.609 57.230 17.568 1.00 17.99 74 THR B N 1
ATOM 1835 C CA . THR B 1 77 ? -0.781 57.015 17.983 1.00 19.10 74 THR B CA 1
ATOM 1836 C C . THR B 1 77 ? -1.224 55.516 17.962 1.00 19.98 74 THR B C 1
ATOM 1837 O O . THR B 1 77 ? -2.004 55.069 18.847 1.00 20.36 74 THR B O 1
ATOM 1841 N N . LYS B 1 78 ? -0.764 54.786 16.944 1.00 20.07 75 LYS B N 1
ATOM 1842 C CA . LYS B 1 78 ? -1.073 53.365 16.779 1.00 20.81 75 LYS B CA 1
ATOM 1843 C C . LYS B 1 78 ? -0.581 52.639 18.031 1.00 21.31 75 LYS B C 1
ATOM 1844 O O . LYS B 1 78 ? -1.323 51.840 18.579 1.00 22.67 75 LYS B O 1
ATOM 1850 N N . CYS B 1 79 ? 0.623 52.975 18.509 1.00 21.57 76 CYS B N 1
ATOM 1851 C CA . CYS B 1 79 ? 1.196 52.413 19.759 1.00 21.71 76 CYS B CA 1
ATOM 1852 C C . CYS B 1 79 ? 0.326 52.627 20.994 1.00 22.98 76 CYS B C 1
ATOM 1853 O O . CYS B 1 79 ? 0.078 51.669 21.736 1.00 22.84 76 CYS B O 1
ATOM 1856 N N . PHE B 1 80 ? -0.149 53.865 21.205 1.00 22.31 77 PHE B N 1
ATOM 1857 C CA . PHE B 1 80 ? -1.056 54.152 22.303 1.00 23.43 77 PHE B CA 1
ATOM 1858 C C . PHE B 1 80 ? -2.315 53.343 22.230 1.00 24.62 77 PHE B C 1
ATOM 1859 O O . PHE B 1 80 ? -2.844 52.967 23.268 1.00 25.61 77 PHE B O 1
ATOM 1867 N N . THR B 1 81 ? -2.810 53.130 21.015 1.00 24.40 78 THR B N 1
ATOM 1868 C CA . THR B 1 81 ? -4.041 52.428 20.811 1.00 25.23 78 THR B CA 1
ATOM 1869 C C . THR B 1 81 ? -3.846 50.921 20.999 1.00 24.45 78 THR B C 1
ATOM 1870 O O . THR B 1 81 ? -4.691 50.306 21.624 1.00 25.11 78 THR B O 1
ATOM 1874 N N . ASP B 1 82 ? -2.742 50.350 20.513 1.00 24.41 79 ASP B N 1
ATOM 1875 C CA . ASP B 1 82 ? -2.672 48.887 20.443 1.00 26.24 79 ASP B CA 1
ATOM 1876 C C . ASP B 1 82 ? -1.672 48.229 21.335 1.00 25.86 79 ASP B C 1
ATOM 1877 O O . ASP B 1 82 ? -1.616 47.002 21.376 1.00 25.13 79 ASP B O 1
ATOM 1882 N N . ARG B 1 83 ? -0.873 49.064 22.003 1.00 24.80 80 ARG B N 1
ATOM 1883 C CA . ARG B 1 83 ? 0.193 48.608 22.913 1.00 25.96 80 ARG B CA 1
ATOM 1884 C C . ARG B 1 83 ? 1.166 47.611 22.299 1.00 24.60 80 ARG B C 1
ATOM 1885 O O . ARG B 1 83 ? 1.694 46.741 22.977 1.00 26.89 80 ARG B O 1
ATOM 1893 N N . GLN B 1 84 ? 1.474 47.766 21.029 1.00 23.19 81 GLN B N 1
ATOM 1894 C CA . GLN B 1 84 ? 2.498 46.951 20.438 1.00 20.77 81 GLN B CA 1
ATOM 1895 C C . GLN B 1 84 ? 3.789 47.748 20.375 1.00 21.82 81 GLN B C 1
ATOM 1896 O O . GLN B 1 84 ? 3.761 48.982 20.378 1.00 22.76 81 GLN B O 1
ATOM 1902 N N . VAL B 1 85 ? 4.902 47.052 20.254 1.00 20.29 82 VAL B N 1
ATOM 1903 C CA . VAL B 1 85 ? 6.162 47.640 19.944 1.00 21.08 82 VAL B CA 1
ATOM 1904 C C . VAL B 1 85 ? 6.314 47.744 18.403 1.00 23.30 82 VAL B C 1
ATOM 1905 O O . VAL B 1 85 ? 6.132 46.733 17.718 1.00 25.61 82 VAL B O 1
ATOM 1909 N N . TYR B 1 86 ? 6.613 48.933 17.855 1.00 23.50 83 TYR B N 1
ATOM 1910 C CA . TYR B 1 86 ? 6.894 49.094 16.420 1.00 24.41 83 TYR B CA 1
ATOM 1911 C C . TYR B 1 86 ? 8.368 49.276 16.149 1.00 26.19 83 TYR B C 1
ATOM 1912 O O . TYR B 1 86 ? 9.005 50.155 16.703 1.00 26.06 83 TYR B O 1
ATOM 1929 N N . ILE B 1 88 ? 10.603 50.270 13.086 1.00 31.27 85 ILE B N 1
ATOM 1930 C CA . ILE B 1 88 ? 10.387 50.848 11.746 1.00 32.05 85 ILE B CA 1
ATOM 1931 C C . ILE B 1 88 ? 11.756 51.038 11.065 1.00 33.47 85 ILE B C 1
ATOM 1932 O O . ILE B 1 88 ? 12.650 51.631 11.655 1.00 31.85 85 ILE B O 1
ATOM 1937 N N . ASP B 1 89 ? 11.937 50.457 9.867 1.00 36.06 86 ASP B N 1
ATOM 1938 C CA . ASP B 1 89 ? 13.184 50.595 9.063 1.00 38.70 86 ASP B CA 1
ATOM 1939 C C . ASP B 1 89 ? 13.218 51.946 8.320 1.00 39.34 86 ASP B C 1
ATOM 1940 O O . ASP B 1 89 ? 14.165 52.750 8.474 1.00 41.10 86 ASP B O 1
ATOM 1945 N N . ASP B 1 90 ? 12.180 52.194 7.524 1.00 38.98 87 ASP B N 1
ATOM 1946 C CA . ASP B 1 90 ? 12.014 53.404 6.720 1.00 38.69 87 ASP B CA 1
ATOM 1947 C C . ASP B 1 90 ? 10.501 53.582 6.709 1.00 37.97 87 ASP B C 1
ATOM 1948 O O . ASP B 1 90 ? 9.763 52.826 6.036 1.00 38.71 87 ASP B O 1
ATOM 1953 N N . VAL B 1 91 ? 10.027 54.543 7.489 1.00 35.84 88 VAL B N 1
ATOM 1954 C CA . VAL B 1 91 ? 8.584 54.775 7.642 1.00 35.46 88 VAL B CA 1
ATOM 1955 C C . VAL B 1 91 ? 7.786 55.087 6.333 1.00 35.92 88 VAL B C 1
ATOM 1956 O O . VAL B 1 91 ? 6.544 54.984 6.293 1.00 36.05 88 VAL B O 1
ATOM 1960 N N . SER B 1 92 ? 8.488 55.456 5.270 1.00 36.83 89 SER B N 1
ATOM 1961 C CA . SER B 1 92 ? 7.823 55.664 3.970 1.00 38.22 89 SER B CA 1
ATOM 1962 C C . SER B 1 92 ? 7.496 54.336 3.290 1.00 37.29 89 SER B C 1
ATOM 1963 O O . SER B 1 92 ? 6.658 54.320 2.362 1.00 37.98 89 SER B O 1
ATOM 1966 N N . ALA B 1 93 ? 8.105 53.230 3.762 1.00 35.10 90 ALA B N 1
ATOM 1967 C CA . ALA B 1 93 ? 7.829 51.906 3.176 1.00 32.86 90 ALA B CA 1
ATOM 1968 C C . ALA B 1 93 ? 6.588 51.286 3.816 1.00 31.28 90 ALA B C 1
ATOM 1969 O O . ALA B 1 93 ? 6.239 50.118 3.525 1.00 31.64 90 ALA B O 1
ATOM 1971 N N . TYR B 1 94 ? 5.894 52.060 4.654 1.00 28.67 91 TYR B N 1
ATOM 1972 C CA . TYR B 1 94 ? 4.808 51.509 5.473 1.00 26.76 91 TYR B CA 1
ATOM 1973 C C . TYR B 1 94 ? 3.454 52.100 5.105 1.00 26.38 91 TYR B C 1
ATOM 1974 O O . TYR B 1 94 ? 3.404 52.996 4.365 1.00 26.35 91 TYR B O 1
ATOM 1983 N N . PRO B 1 95 ? 2.338 51.578 5.636 1.00 27.03 92 PRO B N 1
ATOM 1984 C CA . PRO B 1 95 ? 1.065 52.163 5.262 1.00 26.57 92 PRO B CA 1
ATOM 1985 C C . PRO B 1 95 ? 0.995 53.645 5.597 1.00 27.33 92 PRO B C 1
ATOM 1986 O O . PRO B 1 95 ? 1.800 54.150 6.407 1.00 26.61 92 PRO B O 1
ATOM 1990 N N . THR B 1 96 ? -0.012 54.304 5.021 1.00 26.99 93 THR B N 1
ATOM 1991 C CA . THR B 1 96 ? -0.113 55.750 5.054 1.00 27.86 93 THR B CA 1
ATOM 1992 C C . THR B 1 96 ? -0.363 56.207 6.454 1.00 26.71 93 THR B C 1
ATOM 1993 O O . THR B 1 96 ? -0.059 57.355 6.789 1.00 28.63 93 THR B O 1
ATOM 1997 N N . ASP B 1 97 ? -0.957 55.346 7.259 1.00 24.03 94 ASP B N 1
ATOM 1998 C CA . ASP B 1 97 ? -1.215 55.704 8.616 1.00 22.66 94 ASP B CA 1
ATOM 1999 C C . ASP B 1 97 ? -0.019 55.619 9.620 1.00 20.60 94 ASP B C 1
ATOM 2000 O O . ASP B 1 97 ? -0.195 55.943 10.806 1.00 22.13 94 ASP B O 1
ATOM 2005 N N . PHE B 1 98 ? 1.160 55.233 9.148 1.00 18.48 95 PHE B N 1
ATOM 2006 C CA . PHE B 1 98 ? 2.404 55.296 9.932 1.00 19.71 95 PHE B CA 1
ATOM 2007 C C . PHE B 1 98 ? 3.058 56.670 10.022 1.00 20.17 95 PHE B C 1
ATOM 2008 O O . PHE B 1 98 ? 3.519 57.028 11.093 1.00 20.03 95 PHE B O 1
ATOM 2016 N N . ARG B 1 99 ? 3.102 57.417 8.898 1.00 19.91 96 ARG B N 1
ATOM 2017 C CA . ARG B 1 99 ? 3.814 58.690 8.757 1.00 18.64 96 ARG B CA 1
ATOM 2018 C C . ARG B 1 99 ? 3.311 59.645 9.810 1.00 17.60 96 ARG B C 1
ATOM 2019 O O . ARG B 1 99 ? 2.117 59.768 10.029 1.00 16.82 96 ARG B O 1
ATOM 2027 N N . LEU B 1 100 ? 4.231 60.310 10.497 1.00 18.22 97 LEU B N 1
ATOM 2028 C CA . LEU B 1 100 ? 3.887 61.429 11.372 1.00 18.98 9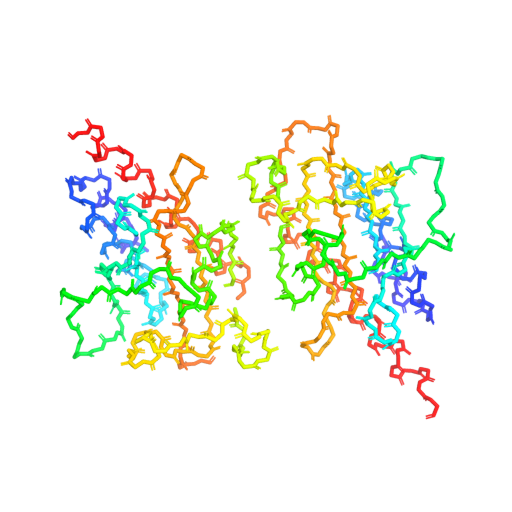7 LEU B CA 1
ATOM 2029 C C . LEU B 1 100 ? 3.429 62.612 10.539 1.00 18.80 97 LEU B C 1
ATOM 2030 O O . LEU B 1 100 ? 4.103 63.014 9.595 1.00 19.76 97 LEU B O 1
ATOM 2035 N N . GLN B 1 101 ? 2.259 63.139 10.853 1.00 19.45 98 GLN B N 1
ATOM 2036 C CA . GLN B 1 101 ? 1.737 64.344 10.203 1.00 18.71 98 GLN B CA 1
ATOM 2037 C C . GLN B 1 101 ? 2.147 65.585 11.007 1.00 21.02 98 GLN B C 1
ATOM 2038 O O . GLN B 1 101 ? 2.847 65.445 12.044 1.00 21.75 98 GLN B O 1
ATOM 2044 N N . SER B 1 102 ? 1.753 66.771 10.525 1.00 19.43 99 SER B N 1
ATOM 2045 C CA . SER B 1 102 ? 1.919 67.986 11.280 1.00 20.56 99 SER B CA 1
ATOM 2046 C C . SER B 1 102 ? 0.987 67.996 12.521 1.00 19.07 99 SER B C 1
ATOM 2047 O O . SER B 1 102 ? -0.185 67.706 12.384 1.00 18.68 99 SER B O 1
ATOM 2050 N N . PRO B 1 103 ? 1.453 68.450 13.722 1.00 19.98 100 PRO B N 1
ATOM 2051 C CA . PRO B 1 103 ? 2.727 69.106 14.092 1.00 20.37 100 PRO B CA 1
ATOM 2052 C C . PRO B 1 103 ? 3.897 68.213 14.353 1.00 20.44 100 PRO B C 1
ATOM 2053 O O . PRO B 1 103 ? 5.022 68.725 14.501 1.00 19.87 100 PRO B O 1
ATOM 2057 N N . TYR B 1 104 ? 3.675 66.892 14.404 1.00 19.26 101 TYR B N 1
ATOM 2058 C CA . TYR B 1 104 ? 4.746 65.976 14.777 1.00 18.37 101 TYR B CA 1
ATOM 2059 C C . TYR B 1 104 ? 5.910 66.071 13.810 1.00 19.87 101 TYR B C 1
ATOM 2060 O O . TYR B 1 104 ? 7.110 65.854 14.187 1.00 19.91 101 TYR B O 1
ATOM 2069 N N . ASP B 1 105 ? 5.584 66.273 12.515 1.00 21.53 102 ASP B N 1
ATOM 2070 C CA . ASP B 1 105 ? 6.652 66.157 11.525 1.00 23.98 102 ASP B CA 1
ATOM 2071 C C . ASP B 1 105 ? 7.513 67.415 11.413 1.00 24.45 102 ASP B C 1
ATOM 2072 O O . ASP B 1 105 ? 8.474 67.415 10.654 1.00 27.16 102 ASP B O 1
ATOM 2077 N N . ALA B 1 106 ? 7.160 68.473 12.127 1.00 25.37 103 ALA B N 1
ATOM 2078 C CA . ALA B 1 106 ? 8.002 69.703 12.218 1.00 26.43 103 ALA B CA 1
ATOM 2079 C C . ALA B 1 106 ? 8.864 69.693 13.478 1.00 26.76 103 ALA B C 1
ATOM 2080 O O . ALA B 1 106 ? 9.245 70.755 13.932 1.00 27.06 103 ALA B O 1
ATOM 2082 N N . ILE B 1 107 ? 9.111 68.513 14.075 1.00 27.16 104 ILE B N 1
ATOM 2083 C CA . ILE B 1 107 ? 9.847 68.434 15.360 1.00 25.71 104 ILE B CA 1
ATOM 2084 C C . ILE B 1 107 ? 11.022 67.559 15.163 1.00 25.06 104 ILE B C 1
ATOM 2085 O O . ILE B 1 107 ? 10.881 66.371 14.931 1.00 25.67 104 ILE B O 1
ATOM 2090 N N . ARG B 1 108 ? 12.211 68.137 15.247 1.00 23.98 105 ARG B N 1
ATOM 2091 C CA . ARG B 1 108 ? 13.393 67.396 14.907 1.00 23.14 105 ARG B CA 1
ATOM 2092 C C . ARG B 1 108 ? 13.517 66.092 15.706 1.00 22.99 105 ARG B C 1
ATOM 2093 O O . ARG B 1 108 ? 13.945 65.077 15.148 1.00 23.06 105 ARG B O 1
ATOM 2101 N N . ALA B 1 109 ? 13.182 66.119 17.008 1.00 21.86 106 ALA B N 1
ATOM 2102 C CA . ALA B 1 109 ? 13.254 64.896 17.885 1.00 21.76 106 ALA B CA 1
ATOM 2103 C C . ALA B 1 109 ? 12.472 63.698 17.283 1.00 21.74 106 ALA B C 1
ATOM 2104 O O . ALA B 1 109 ? 12.906 62.569 17.353 1.00 21.19 106 ALA B O 1
ATOM 2106 N N . LEU B 1 110 ? 11.373 64.002 16.589 1.00 23.87 107 LEU B N 1
ATOM 2107 C CA . LEU B 1 110 ? 10.470 63.006 16.041 1.00 25.25 107 LEU B CA 1
ATOM 2108 C C . LEU B 1 110 ? 10.702 62.688 14.559 1.00 28.04 107 LEU B C 1
ATOM 2109 O O . LEU B 1 110 ? 9.958 61.861 14.021 1.00 28.97 107 LEU B O 1
ATOM 2114 N N . ARG B 1 111 ? 11.717 63.295 13.909 1.00 29.76 108 ARG B N 1
ATOM 2115 C CA . ARG B 1 111 ? 11.808 63.265 12.415 1.00 30.71 108 ARG B CA 1
ATOM 2116 C C . ARG B 1 111 ? 12.590 62.095 11.824 1.00 31.80 108 ARG B C 1
ATOM 2117 O O . ARG B 1 111 ? 12.755 62.018 10.615 1.00 35.24 108 ARG B O 1
ATOM 2125 N N . SER B 1 112 ? 13.022 61.156 12.636 1.00 32.05 109 SER B N 1
ATOM 2126 C CA . SER B 1 112 ? 13.771 60.029 12.103 1.00 31.21 109 SER B CA 1
ATOM 2127 C C . SER B 1 112 ? 12.847 59.123 11.269 1.00 33.32 109 SER B C 1
ATOM 2128 O O . SER B 1 112 ? 11.602 59.071 11.466 1.00 32.23 109 SER B O 1
ATOM 2131 N N . LYS B 1 113 ? 13.486 58.395 10.363 1.00 34.04 110 LYS B N 1
ATOM 2132 C CA . LYS B 1 113 ? 12.801 57.609 9.361 1.00 36.09 110 LYS B CA 1
ATOM 2133 C C . LYS B 1 113 ? 12.815 56.165 9.828 1.00 35.54 110 LYS B C 1
ATOM 2134 O O . LYS B 1 113 ? 11.987 55.392 9.404 1.00 34.96 110 LYS B O 1
ATOM 2140 N N . SER B 1 114 ? 13.760 55.836 10.710 1.00 34.99 111 SER B N 1
ATOM 2141 C CA . SER B 1 114 ? 13.844 54.516 11.287 1.00 34.83 111 SER B CA 1
ATOM 2142 C C . SER B 1 114 ? 13.965 54.636 12.806 1.00 33.81 111 SER B C 1
ATOM 2143 O O . SER B 1 114 ? 14.581 55.576 13.303 1.00 34.34 111 SER B O 1
ATOM 2146 N N . PHE B 1 115 ? 13.364 53.697 13.544 1.00 32.23 112 PHE B N 1
ATOM 2147 C CA . PHE B 1 115 ? 13.108 53.870 14.975 1.00 29.51 112 PHE B CA 1
ATOM 2148 C C . PHE B 1 115 ? 12.259 52.787 15.608 1.00 29.17 112 PHE B C 1
ATOM 2149 O O . PHE B 1 115 ? 11.684 51.934 14.916 1.00 26.48 112 PHE B O 1
ATOM 2157 N N . VAL B 1 116 ? 12.169 52.864 16.941 1.00 27.59 113 VAL B N 1
ATOM 2158 C CA . VAL B 1 116 ? 11.427 51.914 17.772 1.00 26.44 113 VAL B CA 1
ATOM 2159 C C . VAL B 1 116 ? 10.435 52.704 18.650 1.00 25.33 113 VAL B C 1
ATOM 2160 O O . VAL B 1 116 ? 10.819 53.726 19.277 1.00 25.05 113 VAL B O 1
ATOM 2164 N N . ILE B 1 117 ? 9.155 52.321 18.623 1.00 22.08 114 ILE B N 1
ATOM 2165 C CA . ILE B 1 117 ? 8.188 52.899 19.550 1.00 19.04 114 ILE B CA 1
ATOM 2166 C C . ILE B 1 117 ? 7.836 51.766 20.521 1.00 20.12 114 ILE B C 1
ATOM 2167 O O . ILE B 1 117 ? 7.518 50.619 20.075 1.00 18.85 114 ILE B O 1
ATOM 2172 N N . CYS B 1 118 ? 7.902 52.055 21.820 1.00 18.98 115 CYS B N 1
ATOM 2173 C CA . CYS B 1 118 ? 7.630 51.052 22.861 1.00 19.57 115 CYS B CA 1
ATOM 2174 C C . CYS B 1 118 ? 6.652 51.681 23.839 1.00 17.44 115 CYS B C 1
ATOM 2175 O O . CYS B 1 118 ? 6.943 52.757 24.340 1.00 17.11 115 CYS B O 1
ATOM 2178 N N . PRO B 1 119 ? 5.463 51.051 24.067 1.00 15.60 116 PRO B N 1
ATOM 2179 C CA . PRO B 1 119 ? 4.484 51.697 24.962 1.00 14.50 116 PRO B CA 1
ATOM 2180 C C . PRO B 1 119 ? 4.915 51.571 26.451 1.00 14.69 116 PRO B C 1
ATOM 2181 O O . PRO B 1 119 ? 5.695 50.654 26.788 1.00 15.91 116 PRO B O 1
ATOM 2185 N N . ILE B 1 120 ? 4.476 52.499 27.303 1.00 12.92 117 ILE B N 1
ATOM 2186 C CA . ILE B 1 120 ? 4.730 52.401 28.733 1.00 12.94 117 ILE B CA 1
ATOM 2187 C C . ILE B 1 120 ? 3.336 52.094 29.200 1.00 13.69 117 ILE B C 1
ATOM 2188 O O . ILE B 1 120 ? 2.412 52.871 28.958 1.00 13.15 117 ILE B O 1
ATOM 2193 N N . VAL B 1 121 ? 3.182 50.926 29.810 1.00 14.09 118 VAL B N 1
ATOM 2194 C CA . VAL B 1 121 ? 1.888 50.362 30.049 1.00 15.98 118 VAL B CA 1
ATOM 2195 C C . VAL B 1 121 ? 1.664 50.256 31.561 1.00 17.32 118 VAL B C 1
ATOM 2196 O O . VAL B 1 121 ? 2.451 49.670 32.283 1.00 16.69 118 VAL B O 1
ATOM 2200 N N . VAL B 1 122 ? 0.569 50.833 32.003 1.00 19.64 119 VAL B N 1
ATOM 2201 C CA . VAL B 1 122 ? 0.104 50.736 33.378 1.00 21.80 119 VAL B CA 1
ATOM 2202 C C . VAL B 1 122 ? -1.349 50.395 33.281 1.00 22.63 119 VAL B C 1
ATOM 2203 O O . VAL B 1 122 ? -2.076 51.056 32.512 1.00 21.99 119 VAL B O 1
ATOM 2207 N N . LYS B 1 123 ? -1.767 49.382 34.061 1.00 24.85 120 LYS B N 1
ATOM 2208 C CA . LYS B 1 123 ? -3.166 48.995 34.215 1.00 25.90 120 LYS B CA 1
ATOM 2209 C C . LYS B 1 123 ? -3.771 48.634 32.872 1.00 26.49 120 LYS B C 1
ATOM 2210 O O . LYS B 1 123 ? -4.915 49.015 32.588 1.00 27.68 120 LYS B O 1
ATOM 2216 N N . GLY B 1 124 ? -3.023 47.933 32.022 1.00 25.95 121 GLY B N 1
ATOM 2217 C CA . GLY B 1 124 ? -3.561 47.564 30.695 1.00 26.44 121 GLY B CA 1
ATOM 2218 C C . GLY B 1 124 ? -3.781 48.652 29.630 1.00 26.56 121 GLY B C 1
ATOM 2219 O O . GLY B 1 124 ? -4.554 48.453 28.646 1.00 27.10 121 GLY B O 1
ATOM 2220 N N . GLU B 1 125 ? -3.129 49.809 29.830 1.00 25.49 122 GLU B N 1
ATOM 2221 C CA . GLU B 1 125 ? -3.324 51.014 29.022 1.00 24.69 122 GLU B CA 1
ATOM 2222 C C . GLU B 1 125 ? -1.935 51.630 28.762 1.00 23.21 122 GLU B C 1
ATOM 2223 O O . GLU B 1 125 ? -1.164 51.792 29.702 1.00 21.73 122 GLU B O 1
ATOM 2229 N N . ALA B 1 126 ? -1.591 51.913 27.513 1.00 21.19 123 ALA B N 1
ATOM 2230 C CA . ALA B 1 126 ? -0.343 52.646 27.223 1.00 20.99 123 ALA B CA 1
ATOM 2231 C C . ALA B 1 126 ? -0.591 54.083 27.675 1.00 20.51 123 ALA B C 1
ATOM 2232 O O . ALA B 1 126 ? -1.568 54.730 27.235 1.00 19.49 123 ALA B O 1
ATOM 2234 N N . ILE B 1 127 ? 0.258 54.556 28.588 1.00 19.04 124 ILE B N 1
ATOM 2235 C CA . ILE B 1 127 ? 0.089 55.875 29.147 1.00 18.06 124 ILE B CA 1
ATOM 2236 C C . ILE B 1 127 ? 1.194 56.761 28.615 1.00 17.67 124 ILE B C 1
ATOM 2237 O O . ILE B 1 127 ? 1.176 57.968 28.836 1.00 17.79 124 ILE B O 1
ATOM 2242 N N . GLY B 1 128 ? 2.140 56.154 27.911 1.00 15.21 125 GLY B N 1
ATOM 2243 C CA . GLY B 1 128 ? 3.161 56.910 27.201 1.00 14.58 125 GLY B CA 1
ATOM 2244 C C . GLY B 1 128 ? 3.922 55.951 26.297 1.00 14.23 125 GLY B C 1
ATOM 2245 O O . GLY B 1 128 ? 3.578 54.742 26.217 1.00 14.16 125 GLY B O 1
ATOM 2246 N N . VAL B 1 129 ? 4.967 56.467 25.667 1.00 12.67 126 VAL B N 1
ATOM 2247 C CA . VAL B 1 129 ? 5.834 55.713 24.772 1.00 11.80 126 VAL B CA 1
ATOM 2248 C C . VAL B 1 129 ? 7.273 56.178 24.910 1.00 12.29 126 VAL B C 1
ATOM 2249 O O . VAL B 1 129 ? 7.535 57.327 25.254 1.00 11.65 126 VAL B O 1
ATOM 2253 N N . PHE B 1 130 ? 8.195 55.266 24.652 1.00 13.14 127 PHE B N 1
ATOM 2254 C CA . PHE B 1 130 ? 9.580 55.579 24.354 1.00 15.43 127 PHE B CA 1
ATOM 2255 C C . PHE B 1 130 ? 9.658 55.531 22.845 1.00 16.97 127 PHE B C 1
ATOM 2256 O O . PHE B 1 130 ? 9.130 54.577 22.220 1.00 16.57 127 PHE B O 1
ATOM 2264 N N . ALA B 1 131 ? 10.245 56.570 22.249 1.00 17.69 128 ALA B N 1
ATOM 2265 C CA . ALA B 1 131 ? 10.549 56.555 20.834 1.00 20.27 128 ALA B CA 1
ATOM 2266 C C . ALA B 1 131 ? 12.068 56.724 20.733 1.00 21.24 128 ALA B C 1
ATOM 2267 O O . ALA B 1 131 ? 12.607 57.751 21.151 1.00 22.30 128 ALA B O 1
ATOM 2269 N N . VAL B 1 132 ? 12.743 55.691 20.248 1.00 22.01 129 VAL B N 1
ATOM 2270 C CA . VAL B 1 132 ? 14.208 55.589 20.221 1.00 24.21 129 VAL B CA 1
ATOM 2271 C C . VAL B 1 132 ? 14.715 55.394 18.748 1.00 26.54 129 VAL B C 1
ATOM 2272 O O . VAL B 1 132 ? 14.078 54.668 17.967 1.00 24.89 129 VAL B O 1
ATOM 2276 N N . ASP B 1 133 ? 15.815 56.080 18.379 1.00 28.90 130 ASP B N 1
ATOM 2277 C CA . ASP B 1 133 ? 16.461 55.975 17.045 1.00 31.35 130 ASP B CA 1
ATOM 2278 C C . ASP B 1 133 ? 17.981 56.233 17.063 1.00 34.25 130 ASP B C 1
ATOM 2279 O O . ASP B 1 133 ? 18.498 56.969 17.950 1.00 35.77 130 ASP B O 1
ATOM 2284 N N . ASN B 1 134 ? 18.701 55.578 16.138 1.00 36.25 131 ASN B N 1
ATOM 2285 C CA . ASN B 1 134 ? 20.120 55.888 15.848 1.00 37.85 131 ASN B CA 1
ATOM 2286 C C . ASN B 1 134 ? 20.239 56.599 14.475 1.00 38.97 131 ASN B C 1
ATOM 2287 O O . ASN B 1 134 ? 20.926 56.113 13.594 1.00 38.14 131 ASN B O 1
ATOM 2292 N N . ARG B 1 135 ? 19.565 57.740 14.295 1.00 41.40 132 ARG B N 1
ATOM 2293 C CA . ARG B 1 135 ? 19.728 58.577 13.072 1.00 44.41 132 ARG B CA 1
ATOM 2294 C C . ARG B 1 135 ? 21.068 58.425 12.309 1.00 46.11 132 ARG B C 1
ATOM 2295 O O . ARG B 1 135 ? 21.035 58.349 11.083 1.00 47.13 132 ARG B O 1
ATOM 2303 N N . SER B 1 136 ? 22.205 58.381 13.032 1.00 48.21 133 SER B N 1
ATOM 2304 C CA . SER B 1 136 ? 23.597 58.217 12.486 1.00 49.81 133 SER B CA 1
ATOM 2305 C C . SER B 1 136 ? 24.136 56.762 12.537 1.00 51.26 133 SER B C 1
ATOM 2306 O O . SER B 1 136 ? 25.126 56.470 13.237 1.00 51.68 133 SER B O 1
ATOM 2309 N N . SER B 1 137 ? 23.487 55.845 11.822 1.00 52.15 134 SER B N 1
ATOM 2310 C CA . SER B 1 137 ? 23.891 54.429 11.831 1.00 53.13 134 SER B CA 1
ATOM 2311 C C . SER B 1 137 ? 23.244 53.662 10.678 1.00 53.45 134 SER B C 1
ATOM 2312 O O . SER B 1 137 ? 22.309 52.888 10.904 1.00 53.69 134 SER B O 1
ATOM 2315 N N . ASN B 1 142 ? 17.215 45.921 16.097 1.00 44.65 139 ASN B N 1
ATOM 2316 C CA . ASN B 1 142 ? 16.893 44.490 16.355 1.00 45.25 139 ASN B CA 1
ATOM 2317 C C . ASN B 1 142 ? 16.146 44.135 17.685 1.00 44.51 139 ASN B C 1
ATOM 2318 O O . ASN B 1 142 ? 15.917 45.013 18.548 1.00 44.51 139 ASN B O 1
ATOM 2323 N N . ASP B 1 143 ? 15.780 42.852 17.833 1.00 43.67 140 ASP B N 1
ATOM 2324 C CA . ASP B 1 143 ? 14.949 42.367 18.945 1.00 42.64 140 ASP B CA 1
ATOM 2325 C C . ASP B 1 143 ? 15.614 42.478 20.313 1.00 41.82 140 ASP B C 1
ATOM 2326 O O . ASP B 1 143 ? 14.927 42.643 21.321 1.00 40.74 140 ASP B O 1
ATOM 2331 N N . THR B 1 144 ? 16.941 42.391 20.371 1.00 41.06 141 THR B N 1
ATOM 2332 C CA . THR B 1 144 ? 17.602 42.620 21.665 1.00 40.34 141 THR B CA 1
ATOM 2333 C C . THR B 1 144 ? 17.673 44.075 22.071 1.00 40.33 141 THR B C 1
ATOM 2334 O O . THR B 1 144 ? 17.626 44.383 23.256 1.00 39.93 141 THR B O 1
ATOM 2338 N N . ASP B 1 145 ? 17.663 44.974 21.085 1.00 40.09 142 ASP B N 1
ATOM 2339 C CA . ASP B 1 145 ? 17.509 46.407 21.347 1.00 40.78 142 ASP B CA 1
ATOM 2340 C C . ASP B 1 145 ? 16.089 46.721 21.887 1.00 38.57 142 ASP B C 1
ATOM 2341 O O . ASP B 1 145 ? 15.909 47.518 22.807 1.00 37.86 142 ASP B O 1
ATOM 2346 N N . VAL B 1 146 ? 15.091 46.116 21.268 1.00 36.86 143 VAL B N 1
ATOM 2347 C CA . VAL B 1 146 ? 13.727 46.304 21.697 1.00 36.50 143 VAL B CA 1
ATOM 2348 C C . VAL B 1 146 ? 13.557 45.909 23.201 1.00 35.03 143 VAL B C 1
ATOM 2349 O O . VAL B 1 146 ? 12.966 46.653 23.998 1.00 33.43 143 VAL B O 1
ATOM 2353 N N . ASP B 1 147 ? 14.115 44.745 23.538 1.00 33.79 144 ASP B N 1
ATOM 2354 C CA . ASP B 1 147 ? 13.914 44.076 24.821 1.00 32.66 144 ASP B CA 1
ATOM 2355 C C . ASP B 1 147 ? 14.536 44.884 25.903 1.00 31.71 144 ASP B C 1
ATOM 2356 O O . ASP B 1 147 ? 13.999 44.980 26.995 1.00 31.71 144 ASP B O 1
ATOM 2361 N N . THR B 1 148 ? 15.654 45.504 25.558 1.00 30.57 145 THR B N 1
ATOM 2362 C CA . THR B 1 148 ? 16.366 46.389 26.442 1.00 30.73 145 THR B CA 1
ATOM 2363 C C . THR B 1 148 ? 15.590 47.685 26.728 1.00 30.15 145 THR B C 1
ATOM 2364 O O . THR B 1 148 ? 15.541 48.152 27.875 1.00 30.28 145 THR B O 1
ATOM 2368 N N . ILE B 1 149 ? 15.011 48.265 25.665 1.00 27.85 146 ILE B N 1
ATOM 2369 C CA . ILE B 1 149 ? 14.162 49.416 25.811 1.00 26.33 146 ILE B CA 1
ATOM 2370 C C . ILE B 1 149 ? 12.927 49.033 26.656 1.00 26.14 146 ILE B C 1
ATOM 2371 O O . ILE B 1 149 ? 12.526 49.804 27.533 1.00 24.61 146 ILE B O 1
ATOM 2376 N N . LYS B 1 150 ? 12.327 47.872 26.367 1.00 26.03 147 LYS B N 1
ATOM 2377 C CA . LYS B 1 150 ? 11.128 47.394 27.120 1.00 27.97 147 LYS B CA 1
ATOM 2378 C C . LYS B 1 150 ? 11.405 47.298 28.610 1.00 27.43 147 LYS B C 1
ATOM 2379 O O . LYS B 1 150 ? 10.593 47.712 29.415 1.00 29.84 147 LYS B O 1
ATOM 2385 N N . LEU B 1 151 ? 12.558 46.755 28.966 1.00 27.42 148 LEU B N 1
ATOM 2386 C CA . LEU B 1 151 ? 13.032 46.807 30.309 1.00 26.76 148 LEU B CA 1
ATOM 2387 C C . LEU B 1 151 ? 12.876 48.182 30.893 1.00 26.76 148 LEU B C 1
ATOM 2388 O O . LEU B 1 151 ? 12.191 48.304 31.908 1.00 28.00 148 LEU B O 1
ATOM 2393 N N . PHE B 1 152 ? 13.469 49.233 30.290 1.00 26.50 149 PHE B N 1
ATOM 2394 C CA . PHE B 1 152 ? 13.334 50.590 30.858 1.00 25.23 149 PHE B CA 1
ATOM 2395 C C . PHE B 1 152 ? 11.907 51.095 30.913 1.00 25.21 149 PHE B C 1
ATOM 2396 O O . PHE B 1 152 ? 11.540 51.826 31.841 1.00 23.97 149 PHE B O 1
ATOM 2404 N N . ALA B 1 153 ? 11.092 50.711 29.942 1.00 24.04 150 ALA B N 1
ATOM 2405 C CA . ALA B 1 153 ? 9.708 51.114 29.990 1.00 24.85 150 ALA B CA 1
ATOM 2406 C C . 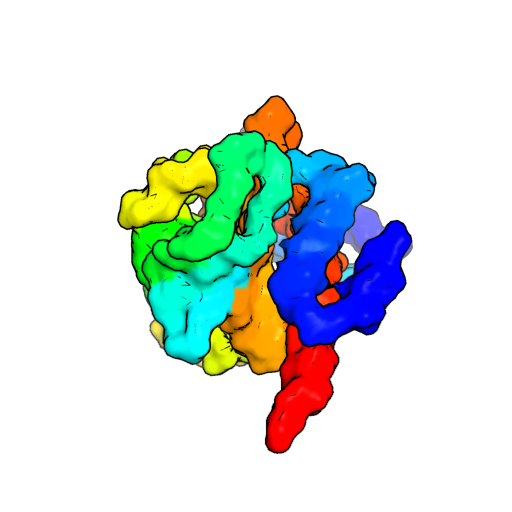ALA B 1 153 ? 9.026 50.408 31.149 1.00 25.49 150 ALA B C 1
ATOM 2407 O O . ALA B 1 153 ? 8.110 50.954 31.730 1.00 23.12 150 ALA B O 1
ATOM 2409 N N . ASP B 1 154 ? 9.451 49.163 31.433 1.00 26.69 151 ASP B N 1
ATOM 2410 C CA . ASP B 1 154 ? 8.874 48.370 32.542 1.00 28.13 151 ASP B CA 1
ATOM 2411 C C . ASP B 1 154 ? 9.146 49.053 33.865 1.00 27.53 151 ASP B C 1
ATOM 2412 O O . ASP B 1 154 ? 8.226 49.235 34.661 1.00 28.20 151 ASP B O 1
ATOM 2417 N N . GLN B 1 155 ? 10.415 49.437 34.063 1.00 28.09 152 GLN B N 1
ATOM 2418 C CA . GLN B 1 155 ? 10.891 50.183 35.225 1.00 27.39 152 GLN B CA 1
ATOM 2419 C C . GLN B 1 155 ? 10.215 51.524 35.338 1.00 27.16 152 GLN B C 1
ATOM 2420 O O . GLN B 1 155 ? 9.861 51.932 36.462 1.00 27.33 152 GLN B O 1
ATOM 2426 N N . ALA B 1 156 ? 10.041 52.233 34.205 1.00 24.56 153 ALA B N 1
ATOM 2427 C CA . ALA B 1 156 ? 9.308 53.523 34.252 1.00 23.60 153 ALA B CA 1
ATOM 2428 C C . ALA B 1 156 ? 7.922 53.267 34.818 1.00 23.29 153 ALA B C 1
ATOM 2429 O O . ALA B 1 156 ? 7.416 53.975 35.699 1.00 23.49 153 ALA B O 1
ATOM 2431 N N . SER B 1 157 ? 7.305 52.213 34.299 1.00 23.11 154 SER B N 1
ATOM 2432 C CA . SER B 1 157 ? 5.948 51.889 34.621 1.00 22.58 154 SER B CA 1
ATOM 2433 C C . SER B 1 157 ? 5.813 51.543 36.130 1.00 22.56 154 SER B C 1
ATOM 2434 O O . SER B 1 157 ? 4.876 51.979 36.772 1.00 22.29 154 SER B O 1
ATOM 2437 N N . SER B 1 158 ? 6.717 50.724 36.655 1.00 22.63 155 SER B N 1
ATOM 2438 C CA . SER B 1 158 ? 6.688 50.333 38.054 1.00 25.02 155 SER B CA 1
ATOM 2439 C C . SER B 1 158 ? 6.972 51.594 38.903 1.00 25.26 155 SER B C 1
ATOM 2440 O O . SER B 1 158 ? 6.353 51.764 39.935 1.00 25.44 155 SER B O 1
ATOM 2443 N N . ALA B 1 159 ? 7.904 52.455 38.474 1.00 26.31 156 ALA B N 1
ATOM 2444 C CA . ALA B 1 159 ? 8.160 53.703 39.232 1.00 27.55 156 ALA B CA 1
ATOM 2445 C C . ALA B 1 159 ? 6.965 54.641 39.267 1.00 27.55 156 ALA B C 1
ATOM 2446 O O . ALA B 1 159 ? 6.733 55.270 40.283 1.00 27.92 156 ALA B O 1
ATOM 2448 N N . ILE B 1 160 ? 6.175 54.688 38.191 1.00 28.26 157 ILE B N 1
ATOM 2449 C CA . ILE B 1 160 ? 4.955 55.502 38.140 1.00 27.98 157 ILE B CA 1
ATOM 2450 C C . ILE B 1 160 ? 3.864 55.009 39.094 1.00 28.24 157 ILE B C 1
ATOM 2451 O O . ILE B 1 160 ? 3.242 55.807 39.804 1.00 27.85 157 ILE B O 1
ATOM 2456 N N . VAL B 1 161 ? 3.616 53.707 39.085 1.00 29.32 158 VAL B N 1
ATOM 2457 C CA . VAL B 1 161 ? 2.742 53.088 40.062 1.00 30.33 158 VAL B CA 1
ATOM 2458 C C . VAL B 1 161 ? 3.234 53.430 41.503 1.00 31.27 158 VAL B C 1
ATOM 2459 O O . VAL B 1 161 ? 2.493 54.014 42.271 1.00 31.03 158 VAL B O 1
ATOM 2463 N N . ARG B 1 162 ? 4.489 53.124 41.806 1.00 32.11 159 ARG B N 1
ATOM 2464 C CA . ARG B 1 162 ? 5.103 53.399 43.112 1.00 34.42 159 ARG B CA 1
ATOM 2465 C C . ARG B 1 162 ? 5.082 54.866 43.591 1.00 36.04 159 ARG B C 1
ATOM 2466 O O . ARG B 1 162 ? 4.812 55.122 44.777 1.00 35.92 159 ARG B O 1
ATOM 2474 N N . ILE B 1 163 ? 5.405 55.813 42.691 1.00 37.34 160 ILE B N 1
ATOM 2475 C CA . ILE B 1 163 ? 5.449 57.256 43.036 1.00 37.12 160 ILE B CA 1
ATOM 2476 C C . ILE B 1 163 ? 4.055 57.688 43.316 1.00 38.36 160 ILE B C 1
ATOM 2477 O O . ILE B 1 163 ? 3.826 58.360 44.328 1.00 37.98 160 ILE B O 1
ATOM 2482 N N . ASN B 1 164 ? 3.133 57.280 42.438 1.00 40.03 161 ASN B N 1
ATOM 2483 C CA . ASN B 1 164 ? 1.700 57.533 42.634 1.00 42.24 161 ASN B CA 1
ATOM 2484 C C . ASN B 1 164 ? 1.137 57.012 43.959 1.00 43.45 161 ASN B C 1
ATOM 2485 O O . ASN B 1 164 ? 0.443 57.748 44.638 1.00 43.96 161 ASN B O 1
ATOM 2490 N N . LEU B 1 165 ? 1.462 55.781 44.351 1.00 44.85 162 LEU B N 1
ATOM 2491 C CA . LEU B 1 165 ? 1.156 55.312 45.718 1.00 46.15 162 LEU B CA 1
ATOM 2492 C C . LEU B 1 165 ? 1.683 56.276 46.826 1.00 47.85 162 LEU B C 1
ATOM 2493 O O . LEU B 1 165 ? 0.996 56.506 47.833 1.00 48.41 162 LEU B O 1
ATOM 2498 N N . LEU B 1 166 ? 2.890 56.819 46.650 1.00 49.21 163 LEU B N 1
ATOM 2499 C CA . LEU B 1 166 ? 3.350 57.956 47.465 1.00 50.57 163 LEU B CA 1
ATOM 2500 C C . LEU B 1 166 ? 2.862 59.303 46.904 1.00 50.59 163 LEU B C 1
ATOM 2501 O O . LEU B 1 166 ? 1.887 59.900 47.389 1.00 51.12 163 LEU B O 1
#

Solvent-accessible surface area: 15737 Å² total

Nearest PDB structures (foldseek):
  3oov-assembly2_A  TM=1.006E+00  e=1.476E-31  Geobacter sulfurreducens PCA
  3oov-assembly3_B  TM=9.825E-01  e=5.424E-26  Geobacter sulfurreducens PCA
  5hsq-assembly1_A-2  TM=7.032E-01  e=1.246E-06  Agrobacterium fabrum str. C58
  8k9o-assembly1_A  TM=7.104E-01  e=5.211E-06  Microchaete diplosiphon
  6mgh-assembly2_B  TM=7.434E-01  e=1.523E-05  Acaryochloris marina

Radius of gyration: 21.1 Å; Cα contacts (8 Å, |Δi|>4): 596; chains: 2; bounding box: 47×56×63 Å

B-factor: mean 28.32, std 12.23, range [6.43, 73.84]

CATH classification: 3.30.450.40